Protein AF-0000000072952473 (afdb_homodimer)

Structure (mmCIF, N/CA/C/O backbone):
data_AF-0000000072952473-model_v1
#
loop_
_entity.id
_entity.type
_entity.pdbx_description
1 polymer 'Endonuclease/exonuclease/phosphatase domain-containing protein'
#
loop_
_atom_site.group_PDB
_atom_site.id
_atom_site.type_symbol
_atom_site.label_atom_id
_atom_site.label_alt_id
_atom_site.label_comp_id
_atom_site.label_asym_id
_atom_site.label_entity_id
_atom_site.label_seq_id
_atom_site.pdbx_PDB_ins_code
_atom_site.Cartn_x
_atom_site.Cartn_y
_atom_site.Cartn_z
_atom_site.occupancy
_atom_site.B_iso_or_equiv
_atom_site.auth_seq_id
_atom_site.auth_comp_id
_atom_site.auth_asym_id
_atom_site.auth_atom_id
_atom_site.pdbx_PDB_model_num
ATOM 1 N N . LYS A 1 1 ? 2.166 31.656 -23.266 1 25.08 1 LYS A N 1
ATOM 2 C CA . LYS A 1 1 ? 2.24 31.266 -21.875 1 25.08 1 LYS A CA 1
ATOM 3 C C . LYS A 1 1 ? 2.051 29.75 -21.719 1 25.08 1 LYS A C 1
ATOM 5 O O . LYS A 1 1 ? 1.006 29.219 -22.078 1 25.08 1 LYS A O 1
ATOM 10 N N . GLY A 1 2 ? 2.982 28.891 -22.016 1 32.41 2 GLY A N 1
ATOM 11 C CA . GLY A 1 2 ? 2.898 27.438 -22.078 1 32.41 2 GLY A CA 1
ATOM 12 C C . GLY A 1 2 ? 2.27 26.828 -20.828 1 32.41 2 GLY A C 1
ATOM 13 O O . GLY A 1 2 ? 2.59 27.234 -19.703 1 32.41 2 GLY A O 1
ATOM 14 N N . SER A 1 3 ? 0.991 26.672 -20.703 1 35.03 3 SER A N 1
ATOM 15 C CA . SER A 1 3 ? 0.228 26.078 -19.609 1 35.03 3 SER A CA 1
ATOM 16 C C . SER A 1 3 ? 0.984 24.906 -18.984 1 35.03 3 SER A C 1
ATOM 18 O O . SER A 1 3 ? 1.111 23.844 -19.578 1 35.03 3 SER A O 1
ATOM 20 N N . GLY A 1 4 ? 2.205 25.062 -18.516 1 36.03 4 GLY A N 1
ATOM 21 C CA . GLY A 1 4 ? 3.092 24.094 -17.906 1 36.03 4 GLY A CA 1
ATOM 22 C C . GLY A 1 4 ? 2.363 23.094 -17.016 1 36.03 4 GLY A C 1
ATOM 23 O O . GLY A 1 4 ? 1.691 23.5 -16.062 1 36.03 4 GLY A O 1
ATOM 24 N N . ALA A 1 5 ? 1.727 22.172 -17.5 1 39.47 5 ALA A N 1
ATOM 25 C CA . ALA A 1 5 ? 1.022 21.109 -16.797 1 39.47 5 ALA A CA 1
ATOM 26 C C . ALA A 1 5 ? 1.668 20.828 -15.438 1 39.47 5 ALA A C 1
ATOM 28 O O . ALA A 1 5 ? 2.857 20.516 -15.367 1 39.47 5 ALA A O 1
ATOM 29 N N . GLN A 1 6 ? 1.593 21.625 -14.438 1 42.38 6 GLN A N 1
ATOM 30 C CA . GLN A 1 6 ? 2.08 21.406 -13.078 1 42.38 6 GLN A CA 1
ATOM 31 C C . GLN A 1 6 ? 2.107 19.922 -12.727 1 42.38 6 GLN A C 1
ATOM 33 O O . GLN A 1 6 ? 1.062 19.266 -12.688 1 42.38 6 GLN A O 1
ATOM 38 N N . GLU A 1 7 ? 2.93 19.172 -13.352 1 52.62 7 GLU A N 1
ATOM 39 C CA . GLU A 1 7 ? 3.102 17.734 -13.195 1 52.62 7 GLU A CA 1
ATOM 40 C C . GLU A 1 7 ? 2.9 17.297 -11.75 1 52.62 7 GLU A C 1
ATOM 42 O O . GLU A 1 7 ? 3.582 17.797 -10.844 1 52.62 7 GLU A O 1
ATOM 47 N N . SER A 1 8 ? 1.683 17.047 -11.297 1 65.38 8 SER A N 1
ATOM 48 C CA . SER A 1 8 ? 1.299 16.688 -9.93 1 65.38 8 SER A CA 1
ATOM 49 C C . SER A 1 8 ? 2.178 15.578 -9.383 1 65.38 8 SER A C 1
ATOM 51 O O . SER A 1 8 ? 2.641 14.711 -10.133 1 65.38 8 SER A O 1
ATOM 53 N N . ARG A 1 9 ? 2.729 15.742 -8.18 1 78.38 9 ARG A N 1
ATOM 54 C CA . ARG A 1 9 ? 3.562 14.797 -7.441 1 78.38 9 ARG A CA 1
ATOM 55 C C . ARG A 1 9 ? 2.811 13.5 -7.168 1 78.38 9 ARG A C 1
ATOM 57 O O . ARG A 1 9 ? 1.666 13.523 -6.711 1 78.38 9 ARG A O 1
ATOM 64 N N . PRO A 1 10 ? 3.467 12.43 -7.59 1 90.06 10 PRO A N 1
ATOM 65 C CA . PRO A 1 10 ? 2.809 11.156 -7.277 1 90.06 10 PRO A CA 1
ATOM 66 C C . PRO A 1 10 ? 2.551 10.977 -5.785 1 90.06 10 PRO A C 1
ATOM 68 O O . PRO A 1 10 ? 3.375 11.383 -4.957 1 90.06 10 PRO A O 1
ATOM 71 N N . ARG A 1 11 ? 1.395 10.406 -5.516 1 92.19 11 ARG A N 1
ATOM 72 C CA . ARG A 1 11 ? 1.025 10.195 -4.121 1 92.19 11 ARG A CA 1
ATOM 73 C C . ARG A 1 11 ? 0.912 8.703 -3.805 1 92.19 11 ARG A C 1
ATOM 75 O O . ARG A 1 11 ? 0.702 8.32 -2.652 1 92.19 11 ARG A O 1
ATOM 82 N N . ALA A 1 12 ? 1.114 7.859 -4.848 1 94.94 12 ALA A N 1
ATOM 83 C CA . ALA A 1 12 ? 1.073 6.41 -4.695 1 94.94 12 ALA A CA 1
ATOM 84 C C . ALA A 1 12 ? 2.25 5.75 -5.406 1 94.94 12 ALA A C 1
ATOM 86 O O . ALA A 1 12 ? 2.74 6.262 -6.418 1 94.94 12 ALA A O 1
ATOM 87 N N . ALA A 1 13 ? 2.654 4.633 -4.84 1 96.06 13 ALA A N 1
ATOM 88 C CA . ALA A 1 13 ? 3.744 3.873 -5.449 1 96.06 13 ALA A CA 1
ATOM 89 C C . ALA A 1 13 ? 3.691 2.406 -5.031 1 96.06 13 ALA A C 1
ATOM 91 O O . ALA A 1 13 ? 3.061 2.062 -4.027 1 96.06 13 ALA A O 1
ATOM 92 N N . ILE A 1 14 ? 4.258 1.579 -5.805 1 97.94 14 ILE A N 1
ATOM 93 C CA . ILE A 1 14 ? 4.512 0.18 -5.473 1 97.94 14 ILE A CA 1
ATOM 94 C C . ILE A 1 14 ? 6.004 -0.119 -5.594 1 97.94 14 ILE A C 1
ATOM 96 O O . ILE A 1 14 ? 6.656 0.323 -6.543 1 97.94 14 ILE A O 1
ATOM 100 N N . LEU A 1 15 ? 6.48 -0.804 -4.648 1 97.81 15 LEU A N 1
ATOM 101 C CA . LEU A 1 15 ? 7.883 -1.197 -4.617 1 97.81 15 LEU A CA 1
ATOM 102 C C . LEU A 1 15 ? 8.047 -2.658 -5.023 1 97.81 15 LEU A C 1
ATOM 104 O O . LEU A 1 15 ? 7.387 -3.539 -4.469 1 97.81 15 LEU A O 1
ATOM 108 N N . VAL A 1 16 ? 8.891 -2.916 -5.953 1 97.94 16 VAL A N 1
ATOM 109 C CA . VAL A 1 16 ? 9.188 -4.27 -6.41 1 97.94 16 VAL A CA 1
ATOM 110 C C . VAL A 1 16 ? 10.664 -4.359 -6.812 1 97.94 16 VAL A C 1
ATOM 112 O O . VAL A 1 16 ? 11.273 -3.354 -7.172 1 97.94 16 VAL A O 1
ATOM 115 N N . PRO A 1 17 ? 11.18 -5.582 -6.742 1 97.5 17 PRO A N 1
ATOM 116 C CA . PRO A 1 17 ? 12.508 -5.734 -7.34 1 97.5 17 PRO A CA 1
ATOM 117 C C . PRO A 1 17 ? 12.516 -5.465 -8.844 1 97.5 17 PRO A C 1
ATOM 119 O O . PRO A 1 17 ? 11.555 -5.816 -9.539 1 97.5 17 PRO A O 1
ATOM 122 N N . PRO A 1 18 ? 13.617 -4.945 -9.352 1 94.75 18 PRO A N 1
ATOM 123 C CA . PRO A 1 18 ? 13.664 -4.602 -10.773 1 94.75 18 PRO A CA 1
ATOM 124 C C . PRO A 1 18 ? 13.523 -5.824 -11.68 1 94.75 18 PRO A C 1
ATOM 126 O O . PRO A 1 18 ? 13.047 -5.707 -12.812 1 94.75 18 PRO A O 1
ATOM 129 N N . GLU A 1 19 ? 13.906 -6.914 -11.211 1 94.88 19 GLU A N 1
ATOM 130 C CA . GLU A 1 19 ? 13.891 -8.109 -12.047 1 94.88 19 GLU A CA 1
ATOM 131 C C . GLU A 1 19 ? 12.508 -8.758 -12.062 1 94.88 19 GLU A C 1
ATOM 133 O O . GLU A 1 19 ? 12.25 -9.664 -12.852 1 94.88 19 GLU A O 1
ATOM 138 N N . THR A 1 20 ? 11.633 -8.258 -11.227 1 95.38 20 THR A N 1
ATOM 139 C CA . THR A 1 20 ? 10.289 -8.82 -11.164 1 95.38 20 THR A CA 1
ATOM 140 C C . THR A 1 20 ? 9.516 -8.523 -12.445 1 95.38 20 THR A C 1
ATOM 142 O O . THR A 1 20 ? 9.359 -7.359 -12.82 1 95.38 20 THR A O 1
ATOM 145 N N . PRO A 1 21 ? 9.047 -9.609 -13.094 1 96.25 21 PRO A N 1
ATOM 146 C CA . PRO A 1 21 ? 8.188 -9.328 -14.25 1 96.25 21 PRO A CA 1
ATOM 147 C C . PRO A 1 21 ? 6.879 -8.641 -13.867 1 96.25 21 PRO A C 1
ATOM 149 O O . PRO A 1 21 ? 6.121 -9.172 -13.047 1 96.25 21 PRO A O 1
ATOM 152 N N . VAL A 1 22 ? 6.664 -7.484 -14.422 1 96.5 22 VAL A N 1
ATOM 153 C CA . VAL A 1 22 ? 5.449 -6.742 -14.117 1 96.5 22 VAL A CA 1
ATOM 154 C C . VAL A 1 22 ? 4.852 -6.18 -15.406 1 96.5 22 VAL A C 1
ATOM 156 O O . VAL A 1 22 ? 5.562 -5.977 -16.391 1 96.5 22 VAL A O 1
ATOM 159 N N . LYS A 1 23 ? 3.578 -6.078 -15.438 1 95.75 23 LYS A N 1
ATOM 160 C CA . LYS A 1 23 ? 2.824 -5.277 -16.406 1 95.75 23 LYS A CA 1
ATOM 161 C C . LYS A 1 23 ? 2.131 -4.102 -15.719 1 95.75 23 LYS A C 1
ATOM 163 O O . LYS A 1 23 ? 1.358 -4.293 -14.773 1 95.75 23 LYS A O 1
ATOM 168 N N . THR A 1 24 ? 2.496 -2.961 -16.219 1 95.88 24 THR A N 1
ATOM 169 C CA . THR A 1 24 ? 1.839 -1.784 -15.656 1 95.88 24 THR A CA 1
ATOM 170 C C . THR A 1 24 ? 0.424 -1.642 -16.203 1 95.88 24 THR A C 1
ATOM 172 O O . THR A 1 24 ? 0.226 -1.626 -17.422 1 95.88 24 THR A O 1
ATOM 175 N N . ILE A 1 25 ? -0.526 -1.529 -15.328 1 97.06 25 ILE A N 1
ATOM 176 C CA . ILE A 1 25 ? -1.906 -1.281 -15.727 1 97.06 25 ILE A CA 1
ATOM 177 C C . ILE A 1 25 ? -2.195 0.217 -15.688 1 97.06 25 ILE A C 1
ATOM 179 O O . ILE A 1 25 ? -2.668 0.794 -16.672 1 97.06 25 ILE A O 1
ATOM 183 N N . VAL A 1 26 ? -1.963 0.826 -14.586 1 96.56 26 VAL A N 1
ATOM 184 C CA . VAL A 1 26 ? -2.113 2.264 -14.391 1 96.56 26 VAL A CA 1
ATOM 185 C C . VAL A 1 26 ? -0.93 2.803 -13.586 1 96.56 26 VAL A C 1
ATOM 187 O O . VAL A 1 26 ? -0.512 2.193 -12.602 1 96.56 26 VAL A O 1
ATOM 190 N N . SER A 1 27 ? -0.351 3.838 -13.984 1 94.31 27 SER A N 1
ATOM 191 C CA . SER A 1 27 ? 0.635 4.613 -13.242 1 94.31 27 SER A CA 1
ATOM 192 C C . SER A 1 27 ? 0.185 6.059 -13.07 1 94.31 27 SER A C 1
ATOM 194 O O . SER A 1 27 ? 0.684 6.957 -13.75 1 94.31 27 SER A O 1
ATOM 196 N N . GLY A 1 28 ? -0.741 6.223 -12.133 1 93.38 28 GLY A N 1
ATOM 197 C CA . GLY A 1 28 ? -1.338 7.539 -11.953 1 93.38 28 GLY A CA 1
ATOM 198 C C . GLY A 1 28 ? -0.83 8.266 -10.727 1 93.38 28 GLY A C 1
ATOM 199 O O . GLY A 1 28 ? 0.013 7.742 -9.992 1 93.38 28 GLY A O 1
ATOM 200 N N . VAL A 1 29 ? -1.396 9.453 -10.562 1 91.56 29 VAL A N 1
ATOM 201 C CA . VAL A 1 29 ? -0.99 10.312 -9.453 1 91.56 29 VAL A CA 1
ATOM 202 C C . VAL A 1 29 ? -1.519 9.742 -8.141 1 91.56 29 VAL A C 1
ATOM 204 O O . VAL A 1 29 ? -0.79 9.68 -7.148 1 91.56 29 VAL A O 1
ATOM 207 N N . ASP A 1 30 ? -2.777 9.258 -8.211 1 95.62 30 ASP A N 1
ATOM 208 C CA . ASP A 1 30 ? -3.455 8.898 -6.969 1 95.62 30 ASP A CA 1
ATOM 209 C C . ASP A 1 30 ? -3.465 7.387 -6.77 1 95.62 30 ASP A C 1
ATOM 211 O O . ASP A 1 30 ? -3.756 6.902 -5.672 1 95.62 30 ASP A O 1
ATOM 215 N N . PHE A 1 31 ? -3.186 6.676 -7.867 1 97.38 31 PHE A N 1
ATOM 216 C CA . PHE A 1 31 ? -3.078 5.234 -7.68 1 97.38 31 PHE A CA 1
ATOM 217 C C . PHE A 1 31 ? -2.223 4.605 -8.773 1 97.38 31 PHE A C 1
ATOM 219 O O . PHE A 1 31 ? -2.1 5.16 -9.867 1 97.38 31 PHE A O 1
ATOM 226 N N . VAL A 1 32 ? -1.643 3.477 -8.406 1 97.44 32 VAL A N 1
ATOM 227 C CA . VAL A 1 32 ? -0.813 2.639 -9.266 1 97.44 32 VAL A CA 1
ATOM 228 C C . VAL A 1 32 ? -1.316 1.197 -9.219 1 97.44 32 VAL A C 1
ATOM 230 O O . VAL A 1 32 ? -1.691 0.696 -8.156 1 97.44 32 VAL A O 1
ATOM 233 N N . ALA A 1 33 ? -1.368 0.58 -10.352 1 98.31 33 ALA A N 1
ATOM 234 C CA . ALA A 1 33 ? -1.753 -0.826 -10.453 1 98.31 33 ALA A CA 1
ATOM 235 C C . ALA A 1 33 ? -0.819 -1.583 -11.391 1 98.31 33 ALA A C 1
ATOM 237 O O . ALA A 1 33 ? -0.538 -1.122 -12.5 1 98.31 33 ALA A O 1
ATOM 238 N N . LEU A 1 34 ? -0.385 -2.66 -10.875 1 97.56 34 LEU A N 1
ATOM 239 C CA . LEU A 1 34 ? 0.499 -3.551 -11.617 1 97.56 34 LEU A CA 1
ATOM 240 C C . LEU A 1 34 ? -0.038 -4.977 -11.609 1 97.56 34 LEU A C 1
ATOM 242 O O . LEU A 1 34 ? -0.636 -5.418 -10.625 1 97.56 34 LEU A O 1
ATOM 246 N N . ASP A 1 35 ? 0.227 -5.656 -12.703 1 97.94 35 ASP A N 1
ATOM 247 C CA . ASP A 1 35 ? 0.217 -7.117 -12.664 1 97.94 35 ASP A CA 1
ATOM 248 C C . ASP A 1 35 ? 1.622 -7.668 -12.438 1 97.94 35 ASP A C 1
ATOM 250 O O . ASP A 1 35 ? 2.537 -7.383 -13.211 1 97.94 35 ASP A O 1
ATOM 254 N N . VAL A 1 36 ? 1.728 -8.43 -11.398 1 97.62 36 VAL A N 1
ATOM 255 C CA . VAL A 1 36 ? 3.008 -9.039 -11.055 1 97.62 36 VAL A CA 1
ATOM 256 C C . VAL A 1 36 ? 2.979 -10.531 -11.391 1 97.62 36 VAL A C 1
ATOM 258 O O . VAL A 1 36 ? 2.08 -11.258 -10.953 1 97.62 36 VAL A O 1
ATOM 261 N N . LEU A 1 37 ? 3.959 -10.945 -12.133 1 97.25 37 LEU A N 1
ATOM 262 C CA . LEU A 1 37 ? 4.016 -12.352 -12.523 1 97.25 37 LEU A CA 1
ATOM 263 C C . LEU A 1 37 ? 4.77 -13.172 -11.477 1 97.25 37 LEU A C 1
ATOM 265 O O . LEU A 1 37 ? 5.906 -12.844 -11.133 1 97.25 37 LEU A O 1
ATOM 269 N N . LEU A 1 38 ? 4.176 -14.133 -10.969 1 96.62 38 LEU A N 1
ATOM 270 C CA . LEU A 1 38 ? 4.793 -15.125 -10.094 1 96.62 38 LEU A CA 1
ATOM 271 C C . LEU A 1 38 ? 4.656 -16.531 -10.68 1 96.62 38 LEU A C 1
ATOM 273 O O . LEU A 1 38 ? 3.578 -17.125 -10.625 1 96.62 38 LEU A O 1
ATOM 277 N N . GLY A 1 39 ? 5.781 -17.062 -11.18 1 94.44 39 GLY A N 1
ATOM 278 C CA . GLY A 1 39 ? 5.66 -18.281 -11.977 1 94.44 39 GLY A CA 1
ATOM 279 C C . GLY A 1 39 ? 4.855 -18.078 -13.25 1 94.44 39 GLY A C 1
ATOM 280 O O . GLY A 1 39 ? 5.238 -17.297 -14.117 1 94.44 39 GLY A O 1
ATOM 281 N N . ASP A 1 40 ? 3.705 -18.719 -13.375 1 95.69 40 ASP A N 1
ATOM 282 C CA . ASP A 1 40 ? 2.848 -18.594 -14.547 1 95.69 40 ASP A CA 1
ATOM 283 C C . ASP A 1 40 ? 1.533 -17.891 -14.188 1 95.69 40 ASP A C 1
ATOM 285 O O . ASP A 1 40 ? 0.573 -17.938 -14.961 1 95.69 40 ASP A O 1
ATOM 289 N N . ARG A 1 41 ? 1.587 -17.281 -13.023 1 97.12 41 ARG A N 1
ATOM 290 C CA . ARG A 1 41 ? 0.36 -16.656 -12.547 1 97.12 41 ARG A CA 1
ATOM 291 C C . ARG A 1 41 ? 0.567 -15.156 -12.312 1 97.12 41 ARG A C 1
ATOM 293 O O . ARG A 1 41 ? 1.641 -14.734 -11.883 1 97.12 41 ARG A O 1
ATOM 300 N N . TRP A 1 42 ? -0.484 -14.438 -12.523 1 97.56 42 TRP A N 1
ATOM 301 C CA . TRP A 1 42 ? -0.438 -12.984 -12.352 1 97.56 42 TRP A CA 1
ATOM 302 C C . TRP A 1 42 ? -1.202 -12.562 -11.102 1 97.56 42 TRP A C 1
ATOM 304 O O . TRP A 1 42 ? -2.283 -13.078 -10.82 1 97.56 42 TRP A O 1
ATOM 314 N N . LEU A 1 43 ? -0.635 -11.648 -10.43 1 98.25 43 LEU A N 1
ATOM 315 C CA . LEU A 1 43 ? -1.279 -11.008 -9.289 1 98.25 43 LEU A CA 1
ATOM 316 C C . LEU A 1 43 ? -1.421 -9.508 -9.516 1 98.25 43 LEU A C 1
ATOM 318 O O . LEU A 1 43 ? -0.438 -8.82 -9.812 1 98.25 43 LEU A O 1
ATOM 322 N N . THR A 1 44 ? -2.656 -9.047 -9.398 1 98.62 44 THR A N 1
ATOM 323 C CA . THR A 1 44 ? -2.869 -7.602 -9.469 1 98.62 44 THR A CA 1
ATOM 324 C C . THR A 1 44 ? -2.521 -6.938 -8.141 1 98.62 44 THR A C 1
ATOM 326 O O . THR A 1 44 ? -3.037 -7.332 -7.09 1 98.62 44 THR A O 1
ATOM 329 N N . CYS A 1 45 ? -1.598 -5.988 -8.172 1 98.75 45 CYS A N 1
ATOM 330 C CA . CYS A 1 45 ? -1.205 -5.184 -7.02 1 98.75 45 CYS A CA 1
ATOM 331 C C . CYS A 1 45 ? -1.613 -3.729 -7.207 1 98.75 45 CYS A C 1
ATOM 333 O O . CYS A 1 45 ? -1.335 -3.129 -8.25 1 98.75 45 CYS A O 1
ATOM 335 N N . ILE A 1 46 ? -2.24 -3.17 -6.199 1 98.81 46 ILE A N 1
ATOM 336 C CA . ILE A 1 46 ? -2.744 -1.808 -6.324 1 98.81 46 ILE A CA 1
ATOM 337 C C . ILE A 1 46 ? -2.32 -0.984 -5.109 1 98.81 46 ILE A C 1
ATOM 339 O O . ILE A 1 46 ? -2.387 -1.462 -3.977 1 98.81 46 ILE A O 1
ATOM 343 N N . SER A 1 47 ? -1.858 0.195 -5.293 1 98.56 47 SER A N 1
ATOM 344 C CA . SER A 1 47 ? -1.641 1.221 -4.277 1 98.56 47 SER A CA 1
ATOM 345 C C . SER A 1 47 ? -2.535 2.434 -4.516 1 98.56 47 SER A C 1
ATOM 347 O O . SER A 1 47 ? -2.506 3.029 -5.594 1 98.56 47 SER A O 1
ATOM 349 N N . ILE A 1 48 ? -3.357 2.818 -3.518 1 98.5 48 ILE A N 1
ATOM 350 C CA . ILE A 1 48 ? -4.332 3.891 -3.688 1 98.5 48 ILE A CA 1
ATOM 351 C C . ILE A 1 48 ? -4.09 4.977 -2.643 1 98.5 48 ILE A C 1
ATOM 353 O O . ILE A 1 48 ? -3.885 4.68 -1.463 1 98.5 48 ILE A O 1
ATOM 357 N N . TYR A 1 49 ? -4.113 6.191 -3.053 1 96.94 49 TYR A N 1
ATOM 358 C CA . TYR A 1 49 ? -4.156 7.355 -2.176 1 96.94 49 TYR A CA 1
ATOM 359 C C . TYR A 1 49 ? -5.363 8.234 -2.484 1 96.94 49 TYR A C 1
ATOM 361 O O . TYR A 1 49 ? -5.543 8.672 -3.621 1 96.94 49 TYR A O 1
ATOM 369 N N . ILE A 1 50 ? -6.215 8.492 -1.465 1 97.56 50 ILE A N 1
ATOM 370 C CA . ILE A 1 50 ? -7.371 9.367 -1.609 1 97.56 50 ILE A CA 1
ATOM 371 C C . ILE A 1 50 ? -7.156 10.641 -0.793 1 97.56 50 ILE A C 1
ATOM 373 O O . ILE A 1 50 ? -7.266 10.625 0.435 1 97.56 50 ILE A O 1
ATOM 377 N N . PRO A 1 51 ? -6.969 11.719 -1.521 1 95.5 51 PRO A N 1
ATOM 378 C CA . PRO A 1 51 ? -6.766 12.969 -0.785 1 95.5 51 PRO A CA 1
ATOM 379 C C . PRO A 1 51 ? -7.98 13.359 0.057 1 95.5 51 PRO A C 1
ATOM 381 O O . PRO A 1 51 ? -9.117 13.086 -0.329 1 95.5 51 PRO A O 1
ATOM 384 N N . VAL A 1 52 ? -7.68 14.07 1.14 1 93.88 52 VAL A N 1
ATOM 385 C CA . VAL A 1 52 ? -8.711 14.438 2.104 1 93.88 52 VAL A CA 1
ATOM 386 C C . VAL A 1 52 ? -9.758 15.328 1.432 1 93.88 52 VAL A C 1
ATOM 388 O O . VAL A 1 52 ? -10.938 15.273 1.776 1 93.88 52 VAL A O 1
ATOM 391 N N . ASP A 1 53 ? -9.328 16.062 0.483 1 94.75 53 ASP A N 1
ATOM 392 C CA . ASP A 1 53 ? -10.211 17.047 -0.137 1 94.75 53 ASP A CA 1
ATOM 393 C C . ASP A 1 53 ? -10.875 16.469 -1.389 1 94.75 53 ASP A C 1
ATOM 395 O O . ASP A 1 53 ? -11.555 17.188 -2.123 1 94.75 53 ASP A O 1
ATOM 399 N N . THR A 1 54 ? -10.719 15.227 -1.688 1 96.38 54 THR A N 1
ATOM 400 C CA . THR A 1 54 ? -11.328 14.547 -2.824 1 96.38 54 THR A CA 1
ATOM 401 C C . THR A 1 54 ? -12.32 13.484 -2.354 1 96.38 54 THR A C 1
ATOM 403 O O . THR A 1 54 ? -12.039 12.742 -1.408 1 96.38 54 THR A O 1
ATOM 406 N N . GLU A 1 55 ? -13.461 13.469 -2.99 1 97.06 55 GLU A N 1
ATOM 407 C CA . GLU A 1 55 ? -14.43 12.43 -2.658 1 97.06 55 GLU A CA 1
ATOM 408 C C . GLU A 1 55 ? -13.891 11.047 -3.004 1 97.06 55 GLU A C 1
ATOM 410 O O . GLU A 1 55 ? -13.453 10.805 -4.133 1 97.06 55 GLU A O 1
ATOM 415 N N . PRO A 1 56 ? -13.953 10.109 -2.068 1 98.44 56 PRO A N 1
ATOM 416 C CA . PRO A 1 56 ? -13.406 8.773 -2.334 1 98.44 56 PRO A CA 1
ATOM 417 C C . PRO A 1 56 ? -14 8.133 -3.588 1 98.44 56 PRO A C 1
ATOM 419 O O . PRO A 1 56 ? -13.289 7.445 -4.328 1 98.44 56 PRO A O 1
ATOM 422 N N . ALA A 1 57 ? -15.25 8.375 -3.836 1 98.38 57 ALA A N 1
ATOM 423 C CA . ALA A 1 57 ? -15.922 7.758 -4.977 1 98.38 57 ALA A CA 1
ATOM 424 C C . ALA A 1 57 ? -15.219 8.117 -6.285 1 98.38 57 ALA A C 1
ATOM 426 O O . ALA A 1 57 ? -15.18 7.305 -7.215 1 98.38 57 ALA A O 1
ATOM 427 N N . GLU A 1 58 ? -14.719 9.25 -6.371 1 98.19 58 GLU A N 1
ATOM 428 C CA . GLU A 1 58 ? -14.07 9.719 -7.594 1 98.19 58 GLU A CA 1
ATOM 429 C C . GLU A 1 58 ? -12.875 8.844 -7.953 1 98.19 58 GLU A C 1
ATOM 431 O O . GLU A 1 58 ? -12.734 8.414 -9.102 1 98.19 58 GLU A O 1
ATOM 436 N N . ILE A 1 59 ? -12.086 8.555 -7.051 1 98.44 59 ILE A N 1
ATOM 437 C CA . ILE A 1 59 ? -10.883 7.766 -7.285 1 98.44 59 ILE A CA 1
ATOM 438 C C . ILE A 1 59 ? -11.242 6.285 -7.379 1 98.44 59 ILE A C 1
ATOM 440 O O . ILE A 1 59 ? -10.766 5.578 -8.266 1 98.44 59 ILE A O 1
ATOM 444 N N . LEU A 1 60 ? -12.078 5.844 -6.512 1 98.81 60 LEU A N 1
ATOM 445 C CA . LEU A 1 60 ? -12.414 4.426 -6.449 1 98.81 60 LEU A CA 1
ATOM 446 C C . LEU A 1 60 ? -13.172 3.986 -7.699 1 98.81 60 LEU A C 1
ATOM 448 O O . LEU A 1 60 ? -13.023 2.85 -8.148 1 98.81 60 LEU A O 1
ATOM 452 N N . GLU A 1 61 ? -13.93 4.852 -8.227 1 98.62 61 GLU A N 1
ATOM 453 C CA . GLU A 1 61 ? -14.594 4.535 -9.492 1 98.62 61 GLU A CA 1
ATOM 454 C C . GLU A 1 61 ? -13.578 4.324 -10.609 1 98.62 61 GLU A C 1
ATOM 456 O O . GLU A 1 61 ? -13.734 3.428 -11.438 1 98.62 61 GLU A O 1
ATOM 461 N N . ARG A 1 62 ? -12.602 5.145 -10.648 1 98.5 62 ARG A N 1
ATOM 462 C CA . ARG A 1 62 ? -11.547 4.961 -11.641 1 98.5 62 ARG A CA 1
ATOM 463 C C . ARG A 1 62 ? -10.812 3.643 -11.43 1 98.5 62 ARG A C 1
ATOM 465 O O . ARG A 1 62 ? -10.5 2.934 -12.383 1 98.5 62 ARG A O 1
ATOM 472 N N . VAL A 1 63 ? -10.516 3.303 -10.242 1 98.75 63 VAL A N 1
ATOM 473 C CA . VAL A 1 63 ? -9.891 2.023 -9.938 1 98.75 63 VAL A CA 1
ATOM 474 C C . VAL A 1 63 ? -10.766 0.88 -10.438 1 98.75 63 VAL A C 1
ATOM 476 O O . VAL A 1 63 ? -10.266 -0.074 -11.039 1 98.75 63 VAL A O 1
ATOM 479 N N . SER A 1 64 ? -12.016 1.016 -10.156 1 98.75 64 SER A N 1
ATOM 480 C CA . SER A 1 64 ? -12.969 0.007 -10.617 1 98.75 64 SER A CA 1
ATOM 481 C C . SER A 1 64 ? -12.914 -0.158 -12.125 1 98.75 64 SER A C 1
ATOM 483 O O . SER A 1 64 ? -12.75 -1.271 -12.633 1 98.75 64 SER A O 1
ATOM 485 N N . GLN A 1 65 ? -12.977 0.915 -12.781 1 98.5 65 GLN A N 1
ATOM 486 C CA . GLN A 1 65 ? -13.117 0.907 -14.234 1 98.5 65 GLN A CA 1
ATOM 487 C C . GLN A 1 65 ? -11.797 0.558 -14.914 1 98.5 65 GLN A C 1
ATOM 489 O O . GLN A 1 65 ? -11.773 -0.193 -15.891 1 98.5 65 GLN A O 1
ATOM 494 N N . GLU A 1 66 ? -10.727 1.098 -14.414 1 98.25 66 GLU A N 1
ATOM 495 C CA . GLU A 1 66 ? -9.453 1.004 -15.125 1 98.25 66 GLU A CA 1
ATOM 496 C C . GLU A 1 66 ? -8.695 -0.255 -14.727 1 98.25 66 GLU A C 1
ATOM 498 O O . GLU A 1 66 ? -7.781 -0.688 -15.438 1 98.25 66 GLU A O 1
ATOM 503 N N . VAL A 1 67 ? -9.062 -0.865 -13.602 1 98.5 67 VAL A N 1
ATOM 504 C CA . VAL A 1 67 ? -8.25 -1.977 -13.117 1 98.5 67 VAL A CA 1
ATOM 505 C C . VAL A 1 67 ? -9.141 -3.189 -12.852 1 98.5 67 VAL A C 1
ATOM 507 O O . VAL A 1 67 ? -8.945 -4.25 -13.453 1 98.5 67 VAL A O 1
ATOM 510 N N . LEU A 1 68 ? -10.125 -3.023 -12.07 1 98.56 68 LEU A N 1
ATOM 511 C CA . LEU A 1 68 ? -10.742 -4.172 -11.422 1 98.56 68 LEU A CA 1
ATOM 512 C C . LEU A 1 68 ? -11.734 -4.859 -12.352 1 98.56 68 LEU A C 1
ATOM 514 O O . LEU A 1 68 ? -11.82 -6.09 -12.375 1 98.56 68 LEU A O 1
ATOM 518 N N . LEU A 1 69 ? -12.453 -4.133 -13.078 1 97.5 69 LEU A N 1
ATOM 519 C CA . LEU A 1 69 ? -13.516 -4.707 -13.898 1 97.5 69 LEU A CA 1
ATOM 520 C C . LEU A 1 69 ? -12.93 -5.508 -15.062 1 97.5 69 LEU A C 1
ATOM 522 O O . LEU A 1 69 ? -13.57 -6.441 -15.555 1 97.5 69 LEU A O 1
ATOM 526 N N . SER A 1 70 ? -11.727 -5.207 -15.484 1 94.94 70 SER A N 1
ATOM 527 C CA . SER A 1 70 ? -11.117 -5.914 -16.609 1 94.94 70 SER A CA 1
ATOM 528 C C . SER A 1 70 ? -10 -6.836 -16.125 1 94.94 70 SER A C 1
ATOM 530 O O . SER A 1 70 ? -9.234 -7.367 -16.938 1 94.94 70 SER A O 1
ATOM 532 N N . ARG A 1 71 ? -9.945 -6.996 -14.875 1 94.88 71 ARG A N 1
ATOM 533 C CA . ARG A 1 71 ? -8.867 -7.781 -14.289 1 94.88 71 ARG A CA 1
ATOM 534 C C . ARG A 1 71 ? -8.953 -9.242 -14.727 1 94.88 71 ARG A C 1
ATOM 536 O O . ARG A 1 71 ? -10.023 -9.844 -14.672 1 94.88 71 ARG A O 1
ATOM 543 N N . ARG A 1 72 ? -7.82 -9.805 -15.047 1 93.38 72 ARG A N 1
ATOM 544 C CA . ARG A 1 72 ? -7.766 -11.203 -15.453 1 93.38 72 ARG A CA 1
ATOM 545 C C . ARG A 1 72 ? -6.805 -11.99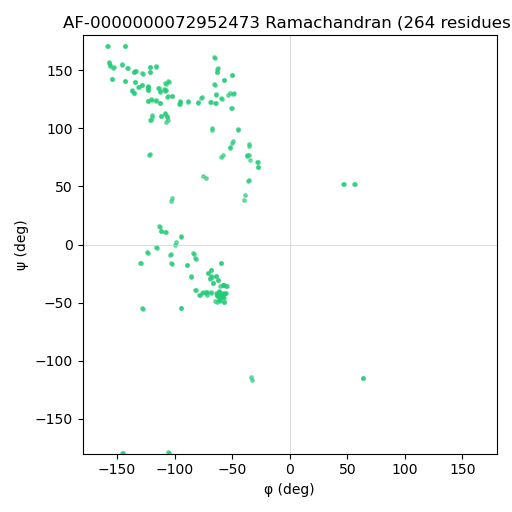2 -14.57 1 93.38 72 ARG A C 1
ATOM 547 O O . ARG A 1 72 ? -6.742 -13.219 -14.664 1 93.38 72 ARG A O 1
ATOM 554 N N . SER A 1 73 ? -6.133 -11.344 -13.742 1 96 73 SER A N 1
ATOM 555 C CA . SER A 1 73 ? -5.145 -11.977 -12.875 1 96 73 SER A CA 1
ATOM 556 C C . SER A 1 73 ? -5.812 -12.93 -11.891 1 96 73 SER A C 1
ATOM 558 O O . SER A 1 73 ? -7.016 -12.836 -11.648 1 96 73 SER A O 1
ATOM 560 N N . GLU A 1 74 ? -5.016 -13.836 -11.336 1 95.19 74 GLU A N 1
ATOM 561 C CA . GLU A 1 74 ? -5.516 -14.898 -10.469 1 95.19 74 GLU A CA 1
ATOM 562 C C . GLU A 1 74 ? -5.727 -14.391 -9.047 1 95.19 74 GLU A C 1
ATOM 564 O O . GLU A 1 74 ? -6.352 -15.062 -8.227 1 95.19 74 GLU A O 1
ATOM 569 N N . GLY A 1 75 ? -5.23 -13.258 -8.734 1 96.56 75 GLY A N 1
ATOM 570 C CA . GLY A 1 75 ? -5.371 -12.695 -7.402 1 96.56 75 GLY A CA 1
ATOM 571 C C . GLY A 1 75 ? -5.195 -11.188 -7.371 1 96.56 75 GLY A C 1
ATOM 572 O O . GLY A 1 75 ? -4.855 -10.57 -8.383 1 96.56 75 GLY A O 1
ATOM 573 N N . ILE A 1 76 ? -5.527 -10.656 -6.168 1 98.31 76 ILE A N 1
ATOM 574 C CA . ILE A 1 76 ? -5.391 -9.219 -5.992 1 98.31 76 ILE A CA 1
ATOM 575 C C . ILE A 1 76 ? -4.914 -8.914 -4.574 1 98.31 76 ILE A C 1
ATOM 577 O O . ILE A 1 76 ? -5.32 -9.578 -3.619 1 98.31 76 ILE A O 1
ATOM 581 N N . VAL A 1 77 ? -4.059 -7.973 -4.461 1 98.56 77 VAL A N 1
ATOM 582 C CA . VAL A 1 77 ? -3.635 -7.352 -3.209 1 98.56 77 VAL A CA 1
ATOM 583 C C . VAL A 1 77 ? -3.621 -5.836 -3.363 1 98.56 77 VAL A C 1
ATOM 585 O O . VAL A 1 77 ? -3.203 -5.312 -4.402 1 98.56 77 VAL A O 1
ATOM 588 N N . ALA A 1 78 ? -4.074 -5.152 -2.318 1 98.81 78 ALA A N 1
ATOM 589 C CA . ALA A 1 78 ? -4.086 -3.697 -2.42 1 98.81 78 ALA A CA 1
ATOM 590 C C . ALA A 1 78 ? -3.684 -3.051 -1.097 1 98.81 78 ALA A C 1
ATOM 592 O O . ALA A 1 78 ? -3.764 -3.684 -0.041 1 98.81 78 ALA A O 1
ATOM 593 N N . GLY A 1 79 ? -3.133 -1.916 -1.137 1 97.88 79 GLY A N 1
ATOM 594 C CA . GLY A 1 79 ? -2.98 -0.972 -0.042 1 97.88 79 GLY A CA 1
ATOM 595 C C . GLY A 1 79 ? -3.613 0.377 -0.324 1 97.88 79 GLY A C 1
ATOM 596 O O . GLY A 1 79 ? -3.713 0.793 -1.48 1 97.88 79 GLY A O 1
ATOM 597 N N . ALA A 1 80 ? -3.996 1.026 0.736 1 97.56 80 ALA A N 1
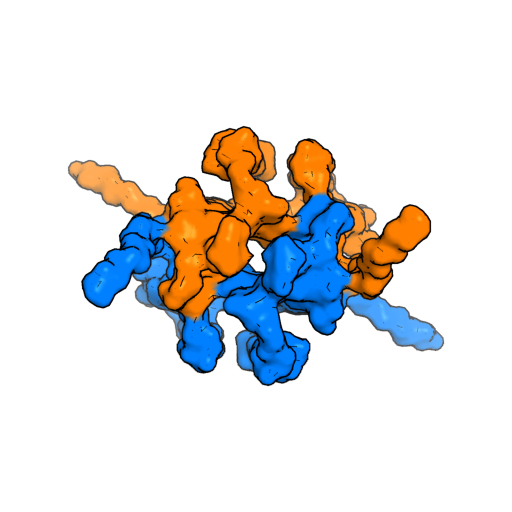ATOM 598 C CA . ALA A 1 80 ? -4.664 2.305 0.502 1 97.56 80 ALA A CA 1
ATOM 599 C C . ALA A 1 80 ? -4.504 3.232 1.703 1 97.56 80 ALA A C 1
ATOM 601 O O . ALA A 1 80 ? -4.535 2.783 2.852 1 97.56 8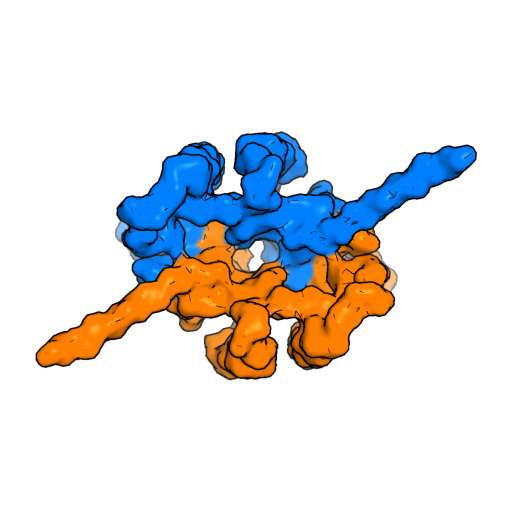0 ALA A O 1
ATOM 602 N N . ASP A 1 81 ? -4.34 4.477 1.422 1 94.88 81 ASP A N 1
ATOM 603 C CA . ASP A 1 81 ? -4.613 5.574 2.346 1 94.88 81 ASP A CA 1
ATOM 604 C C . ASP A 1 81 ? -5.887 6.324 1.948 1 94.88 81 ASP A C 1
ATOM 606 O O . ASP A 1 81 ? -5.895 7.062 0.961 1 94.88 81 ASP A O 1
ATOM 610 N N . THR A 1 82 ? -6.863 6.16 2.76 1 94.94 82 THR A N 1
ATOM 611 C CA . THR A 1 82 ? -8.172 6.637 2.324 1 94.94 82 THR A CA 1
ATOM 612 C C . THR A 1 82 ? -8.531 7.941 3.025 1 94.94 82 THR A C 1
ATOM 614 O O . THR A 1 82 ? -9.555 8.555 2.715 1 94.94 82 THR A O 1
ATOM 617 N N . ASN A 1 83 ? -7.723 8.344 4.031 1 92.31 83 ASN A N 1
ATOM 618 C CA . ASN A 1 83 ? -8.031 9.531 4.82 1 92.31 83 ASN A CA 1
ATOM 619 C C . ASN A 1 83 ? -9.492 9.547 5.262 1 92.31 83 ASN A C 1
ATOM 621 O O . ASN A 1 83 ? -10.188 10.539 5.062 1 92.31 83 ASN A O 1
ATOM 625 N N . SER A 1 84 ? -9.844 8.445 5.844 1 93.19 84 SER A N 1
ATOM 626 C CA . SER A 1 84 ? -11.211 8.219 6.289 1 93.19 84 SER A CA 1
ATOM 627 C C . SER A 1 84 ? -11.25 7.445 7.602 1 93.19 84 SER A C 1
ATOM 629 O O . SER A 1 84 ? -10.211 6.996 8.094 1 93.19 84 SER A O 1
ATOM 631 N N . ALA A 1 85 ? -12.453 7.383 8.141 1 90.31 85 ALA A N 1
ATOM 632 C CA . ALA A 1 85 ? -12.633 6.652 9.391 1 90.31 85 ALA A CA 1
ATOM 633 C C . ALA A 1 85 ? -13.688 5.562 9.242 1 90.31 85 ALA A C 1
ATOM 635 O O . ALA A 1 85 ? -14.727 5.773 8.609 1 90.31 85 ALA A O 1
ATOM 636 N N . SER A 1 86 ? -13.289 4.383 9.75 1 90.62 86 SER A N 1
ATOM 637 C CA . SER A 1 86 ? -14.195 3.236 9.719 1 90.62 86 SER A CA 1
ATOM 638 C C . SER A 1 86 ? -13.883 2.258 10.844 1 90.62 86 SER A C 1
ATOM 640 O O . SER A 1 86 ? -12.727 2.107 11.242 1 90.62 86 SER A O 1
ATOM 642 N N . ALA A 1 87 ? -14.883 1.542 11.273 1 85.62 87 ALA A N 1
ATOM 643 C CA . ALA A 1 87 ? -14.68 0.494 12.266 1 85.62 87 ALA A CA 1
ATOM 644 C C . ALA A 1 87 ? -13.883 -0.67 11.688 1 85.62 87 ALA A C 1
ATOM 646 O O . ALA A 1 87 ? -13.289 -1.455 12.43 1 85.62 87 ALA A O 1
ATOM 647 N N . LEU A 1 88 ? -13.898 -0.771 10.367 1 86.31 88 LEU A N 1
ATOM 648 C CA . LEU A 1 88 ? -13.195 -1.867 9.711 1 86.31 88 LEU A CA 1
ATOM 649 C C . LEU A 1 88 ? -11.68 -1.718 9.867 1 86.31 88 LEU A C 1
ATOM 651 O O . LEU A 1 88 ? -10.953 -2.709 9.836 1 86.31 88 LEU A O 1
ATOM 655 N N . TRP A 1 89 ? -11.227 -0.438 10.031 1 84.31 89 TRP A N 1
ATOM 656 C CA . TRP A 1 89 ? -9.781 -0.309 10.141 1 84.31 89 TRP A CA 1
ATOM 657 C C . TRP A 1 89 ? -9.391 0.537 11.352 1 84.31 89 TRP A C 1
ATOM 659 O O . TRP A 1 89 ? -8.211 0.641 11.695 1 84.31 89 TRP A O 1
ATOM 669 N N . HIS A 1 90 ? -10.328 1.195 11.812 1 77.31 90 HIS A N 1
ATOM 670 C CA . HIS A 1 90 ? -10.094 1.884 13.078 1 77.31 90 HIS A CA 1
ATOM 671 C C . HIS A 1 90 ? -10.852 1.21 14.219 1 77.31 90 HIS A C 1
ATOM 673 O O . HIS A 1 90 ? -11.961 0.715 14.023 1 77.31 90 HIS A O 1
ATOM 679 N N . SER A 1 91 ? -10.18 1.015 15.25 1 61.88 91 SER A N 1
ATOM 680 C CA . SER A 1 91 ? -10.844 0.375 16.391 1 61.88 91 SER A CA 1
ATOM 681 C C . SER A 1 91 ? -11.953 1.258 16.953 1 61.88 91 SER A C 1
ATOM 683 O O . SER A 1 91 ? -13.008 0.762 17.344 1 61.88 91 SER A O 1
ATOM 685 N N . LYS A 1 92 ? -11.688 2.529 17.203 1 63.5 92 LYS A N 1
ATOM 686 C CA . LYS A 1 92 ? -12.695 3.365 17.844 1 63.5 92 LYS A CA 1
ATOM 687 C C . LYS A 1 92 ? -13.086 4.539 16.953 1 63.5 92 LYS A C 1
ATOM 689 O O . LYS A 1 92 ? -12.227 5.289 16.484 1 63.5 92 LYS A O 1
ATOM 694 N N . THR A 1 93 ? -14.367 4.52 16.391 1 62.88 93 THR A N 1
ATOM 695 C CA . THR A 1 93 ? -14.82 5.586 15.508 1 62.88 93 THR A CA 1
ATOM 696 C C . THR A 1 93 ? -15.68 6.594 16.266 1 62.88 93 THR A C 1
ATOM 698 O O . THR A 1 93 ? -16.203 7.547 15.672 1 62.88 93 THR A O 1
ATOM 701 N N . SER A 1 94 ? -15.859 6.453 17.438 1 63.94 94 SER A N 1
ATOM 702 C CA . SER A 1 94 ? -16.828 7.277 18.156 1 63.94 94 SER A CA 1
ATOM 703 C C . SER A 1 94 ? -16.453 8.758 18.078 1 63.94 94 SER A C 1
ATOM 705 O O . SER A 1 94 ? -17.344 9.617 18.031 1 63.94 94 SER A O 1
ATOM 707 N N . GLN A 1 95 ? -15.25 9.141 18.172 1 72.38 95 GLN A N 1
ATOM 708 C CA . GLN A 1 95 ? -14.906 10.562 18.203 1 72.38 95 GLN A CA 1
ATOM 709 C C . GLN A 1 95 ? -14.375 11.031 16.859 1 72.38 95 GLN A C 1
ATOM 711 O O . GLN A 1 95 ? -13.609 11.992 16.797 1 72.38 95 GLN A O 1
ATOM 716 N N . VAL A 1 96 ? -15.047 10.492 15.789 1 76.31 96 VAL A N 1
ATOM 717 C CA . VAL A 1 96 ? -14.57 10.867 14.469 1 76.31 96 VAL A CA 1
ATOM 718 C C . VAL A 1 96 ? -15.562 11.82 13.805 1 76.31 96 VAL A C 1
ATOM 720 O O . VAL A 1 96 ? -16.781 11.648 13.945 1 76.31 96 VAL A O 1
ATOM 723 N N . PRO A 1 97 ? -15.07 12.938 13.211 1 84.25 97 PRO A N 1
ATOM 724 C CA . PRO A 1 97 ? -15.953 13.852 12.484 1 84.25 97 PRO A CA 1
ATOM 725 C C . PRO A 1 97 ? -16.844 13.125 11.469 1 84.25 97 PRO A C 1
ATOM 727 O O . PRO A 1 97 ? -16.422 12.133 10.883 1 84.25 97 PRO A O 1
ATOM 730 N N . SER A 1 98 ? -18.094 13.672 11.312 1 86.06 98 SER A N 1
ATOM 731 C CA . SER A 1 98 ? -19.094 13.078 10.422 1 86.06 98 SER A CA 1
ATOM 732 C C . SER A 1 98 ? -18.547 12.938 9 1 86.06 98 SER A C 1
ATOM 734 O O . SER A 1 98 ? -18.797 11.93 8.336 1 86.06 98 SER A O 1
ATOM 736 N N . ARG A 1 99 ? -17.875 13.898 8.547 1 88.38 99 ARG A N 1
ATOM 737 C CA . ARG A 1 99 ? -17.312 13.875 7.195 1 88.38 99 ARG A CA 1
ATOM 738 C C . ARG A 1 99 ? -16.406 12.664 7 1 88.38 99 ARG A C 1
ATOM 740 O O . ARG A 1 99 ? -16.469 11.992 5.969 1 88.38 99 ARG A O 1
ATOM 747 N N . MET A 1 100 ? -15.633 12.414 7.965 1 90.5 100 MET A N 1
ATOM 748 C CA . MET A 1 100 ? -14.703 11.297 7.879 1 90.5 100 MET A CA 1
ATOM 749 C C . MET A 1 100 ? -15.445 9.961 7.914 1 90.5 100 MET A C 1
ATOM 751 O O . MET A 1 100 ? -15.008 8.984 7.301 1 90.5 100 MET A O 1
ATOM 755 N N . ARG A 1 101 ? -16.5 9.898 8.508 1 89.75 101 ARG A N 1
ATOM 756 C CA . ARG A 1 101 ? -17.312 8.688 8.547 1 89.75 101 ARG A CA 1
ATOM 757 C C . ARG A 1 101 ? -17.984 8.438 7.195 1 89.75 101 ARG A C 1
ATOM 759 O O . ARG A 1 101 ? -18.062 7.297 6.738 1 89.75 101 ARG A O 1
ATOM 766 N N . GLY A 1 102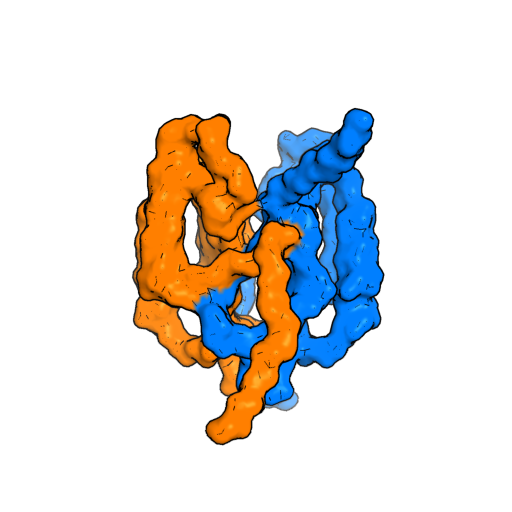 ? -18.469 9.555 6.648 1 93.06 102 GLY A N 1
ATOM 767 C CA . GLY A 1 102 ? -19.062 9.422 5.324 1 93.06 102 GLY A CA 1
ATOM 768 C C . GLY A 1 102 ? -18.078 8.914 4.285 1 93.06 102 GLY A C 1
ATOM 769 O O . GLY A 1 102 ? -18.406 8.047 3.477 1 93.06 102 GLY A O 1
ATOM 770 N N . ARG A 1 103 ? -16.906 9.422 4.301 1 95.06 103 ARG A N 1
ATOM 771 C CA . ARG A 1 103 ? -15.836 8.938 3.426 1 95.06 103 ARG A CA 1
ATOM 772 C C . ARG A 1 103 ? -15.586 7.449 3.639 1 95.06 103 ARG A C 1
ATOM 774 O O . ARG A 1 103 ? -15.438 6.695 2.674 1 95.06 103 ARG A O 1
ATOM 781 N N . GLY A 1 104 ? -15.578 7.066 4.941 1 95.56 104 GLY A N 1
ATOM 782 C CA . GLY A 1 104 ? -15.375 5.668 5.289 1 95.56 104 GLY A CA 1
ATOM 783 C C . GLY A 1 104 ? -16.453 4.754 4.734 1 95.56 104 GLY A C 1
ATOM 784 O O . GLY A 1 104 ? -16.172 3.645 4.285 1 95.56 104 GLY A O 1
ATOM 785 N N . GLU A 1 105 ? -17.609 5.223 4.801 1 95.88 105 GLU A N 1
ATOM 786 C CA . GLU A 1 105 ? -18.719 4.441 4.27 1 95.88 105 GLU A CA 1
ATOM 787 C C . GLU A 1 105 ? -18.562 4.195 2.773 1 95.88 105 GLU A C 1
ATOM 789 O O . GLU A 1 105 ? -18.844 3.098 2.287 1 95.88 105 GLU A O 1
ATOM 794 N N . THR A 1 106 ? -18.141 5.184 2.086 1 97.81 106 THR A N 1
ATOM 795 C CA . THR A 1 106 ? -17.891 5.043 0.654 1 97.81 106 THR A CA 1
ATOM 796 C C . THR A 1 106 ? -16.812 3.998 0.393 1 97.81 106 THR A C 1
ATOM 798 O O . THR A 1 106 ? -16.953 3.162 -0.501 1 97.81 106 THR A O 1
ATOM 801 N N . VAL A 1 107 ? -15.828 3.998 1.17 1 98 107 VAL A N 1
ATOM 802 C CA . VAL A 1 107 ? -14.734 3.041 1.026 1 98 107 VAL A CA 1
ATOM 803 C C . VAL A 1 107 ? -15.227 1.637 1.362 1 98 107 VAL A C 1
ATOM 805 O O . VAL A 1 107 ? -14.906 0.675 0.657 1 98 107 VAL A O 1
ATOM 808 N N . GLU A 1 108 ? -15.992 1.581 2.377 1 97.38 108 GLU A N 1
ATOM 809 C CA . GLU A 1 108 ? -16.547 0.286 2.766 1 97.38 108 GLU A CA 1
ATOM 810 C C . GLU A 1 108 ? -17.359 -0.327 1.634 1 97.38 108 GLU A C 1
ATOM 812 O O . GLU A 1 108 ? -17.281 -1.532 1.386 1 97.38 108 GLU A O 1
ATOM 817 N N . LEU A 1 109 ? -18.141 0.478 1.047 1 98.12 109 LEU A N 1
ATOM 818 C CA . LEU A 1 109 ? -18.953 0.002 -0.066 1 98.12 109 LEU A CA 1
ATOM 819 C C . LEU A 1 109 ? -18.078 -0.528 -1.194 1 98.12 109 LEU A C 1
ATOM 821 O O . LEU A 1 109 ? -18.391 -1.56 -1.796 1 98.12 109 LEU A O 1
ATOM 825 N N . PHE A 1 110 ? -17.094 0.132 -1.458 1 98.62 110 PHE A N 1
ATOM 826 C CA . PHE A 1 110 ? -16.141 -0.295 -2.477 1 98.62 110 PHE A CA 1
ATOM 827 C C . PHE A 1 110 ? -15.516 -1.639 -2.109 1 98.62 110 PHE A C 1
ATOM 829 O O . PHE A 1 110 ? -15.445 -2.541 -2.947 1 98.62 110 PHE A O 1
ATOM 836 N N . LEU A 1 111 ? -15.078 -1.755 -0.897 1 98.12 111 LEU A N 1
ATOM 837 C CA . LEU A 1 111 ? -14.477 -3.006 -0.442 1 98.12 111 LEU A CA 1
ATOM 838 C C . LEU A 1 111 ? -15.469 -4.156 -0.565 1 98.12 111 LEU A C 1
ATOM 840 O O . LEU A 1 111 ? -15.102 -5.258 -0.988 1 98.12 111 LEU A O 1
ATOM 844 N N . SER A 1 112 ? -16.656 -3.895 -0.185 1 97.94 112 SER A N 1
ATOM 845 C CA . SER A 1 112 ? -17.688 -4.914 -0.282 1 97.94 112 SER A CA 1
ATOM 846 C C . SER A 1 112 ? -17.953 -5.309 -1.732 1 97.94 112 SER A C 1
ATOM 848 O O . SER A 1 112 ? -18.078 -6.492 -2.045 1 97.94 112 SER A O 1
ATOM 850 N N . LYS A 1 113 ? -18.016 -4.395 -2.553 1 97.94 113 LYS A N 1
ATOM 851 C CA . LYS A 1 113 ? -18.297 -4.621 -3.969 1 97.94 113 LYS A CA 1
ATOM 852 C C . LYS A 1 113 ? -17.266 -5.566 -4.582 1 97.94 113 LYS A C 1
ATOM 854 O O . LYS A 1 113 ? -17.594 -6.395 -5.43 1 97.94 113 LYS A O 1
ATOM 859 N N . PHE A 1 114 ? -16.047 -5.488 -4.156 1 97.69 114 PHE A N 1
ATOM 860 C CA . PHE A 1 114 ? -14.992 -6.27 -4.789 1 97.69 114 PHE A CA 1
ATOM 861 C C . PHE A 1 114 ? -14.477 -7.348 -3.84 1 97.69 114 PHE A C 1
ATOM 863 O O . PHE A 1 114 ? -13.406 -7.914 -4.062 1 97.69 114 PHE A O 1
ATOM 870 N N . ASP A 1 115 ? -15.203 -7.562 -2.729 1 97.5 115 ASP A N 1
ATOM 871 C CA . ASP A 1 115 ? -14.953 -8.625 -1.758 1 97.5 115 ASP A CA 1
ATOM 872 C C . ASP A 1 115 ? -13.531 -8.539 -1.208 1 97.5 115 ASP A C 1
ATOM 874 O O . ASP A 1 115 ? -12.797 -9.531 -1.214 1 97.5 115 ASP A O 1
ATOM 878 N N . LEU A 1 116 ? -13.195 -7.379 -0.75 1 97.75 116 LEU A N 1
ATOM 879 C CA . LEU A 1 116 ? -11.891 -7.16 -0.134 1 97.75 116 LEU A CA 1
ATOM 880 C C . LEU A 1 116 ? -12.023 -7.047 1.382 1 97.75 116 LEU A C 1
ATOM 882 O O . LEU A 1 116 ? -12.961 -6.43 1.884 1 97.75 116 LEU A O 1
ATOM 886 N N . GLU A 1 117 ? -11.094 -7.621 2.021 1 96.19 117 GLU A N 1
ATOM 887 C CA . GLU A 1 117 ? -11.031 -7.52 3.477 1 96.19 117 GLU A CA 1
ATOM 888 C C . GLU A 1 117 ? -9.773 -6.793 3.926 1 96.19 117 GLU A C 1
ATOM 890 O O . GLU A 1 117 ? -8.727 -6.895 3.281 1 96.19 117 GLU A O 1
ATOM 895 N N . VAL A 1 118 ? -9.883 -6.176 5.109 1 95.69 118 VAL A N 1
ATOM 896 C CA . VAL A 1 118 ? -8.781 -5.41 5.676 1 95.69 118 VAL A CA 1
ATOM 897 C C . VAL A 1 118 ? -8 -6.277 6.664 1 95.69 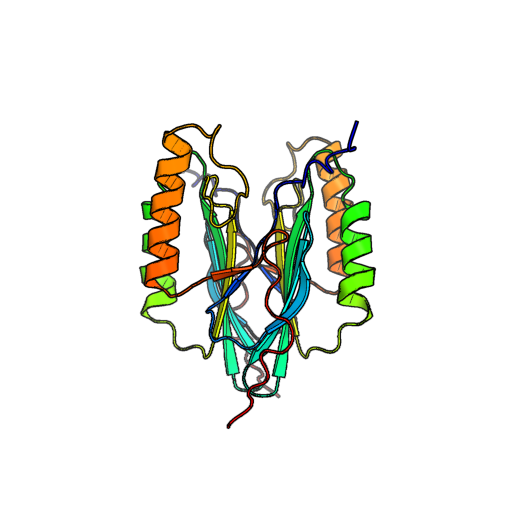118 VAL A C 1
ATOM 899 O O . VAL A 1 118 ? -8.578 -6.797 7.625 1 95.69 118 VAL A O 1
ATOM 902 N N . ILE A 1 119 ? -6.738 -6.465 6.422 1 95 119 ILE A N 1
ATOM 903 C CA . ILE A 1 119 ? -5.848 -7.113 7.379 1 95 119 ILE A CA 1
ATOM 904 C C . ILE A 1 119 ? -4.898 -6.078 7.98 1 95 119 ILE A C 1
ATOM 906 O O . ILE A 1 119 ? -4.07 -5.504 7.27 1 95 119 ILE A O 1
ATOM 910 N N . ASN A 1 120 ? -5.059 -5.809 9.266 1 93.31 120 ASN A N 1
ATOM 911 C CA . ASN A 1 120 ? -4.211 -4.859 9.977 1 93.31 120 ASN A CA 1
ATOM 912 C C . ASN A 1 120 ? -3.965 -5.289 11.422 1 93.31 120 ASN A C 1
ATOM 914 O O . ASN A 1 120 ? -4.246 -6.434 11.781 1 93.31 120 ASN A O 1
ATOM 918 N N . GLY A 1 121 ? -3.211 -4.484 12.172 1 85.31 121 GLY A N 1
ATOM 919 C CA . GLY A 1 121 ? -2.791 -4.832 13.523 1 85.31 121 GLY A CA 1
ATOM 920 C C . GLY A 1 121 ? -3.955 -5.066 14.461 1 85.31 121 GLY A C 1
ATOM 921 O O . GLY A 1 121 ? -3.768 -5.566 15.578 1 85.31 121 GLY A O 1
ATOM 922 N N . ASN A 1 122 ? -5.133 -4.66 14.117 1 74.44 122 ASN A N 1
ATOM 923 C CA . ASN A 1 122 ? -6.301 -4.906 14.961 1 74.44 122 ASN A CA 1
ATOM 924 C C . ASN A 1 122 ? -6.918 -6.273 14.68 1 74.44 122 ASN A C 1
ATOM 926 O O . ASN A 1 122 ? -7.691 -6.789 15.492 1 74.44 122 ASN A O 1
ATOM 930 N N . LYS A 1 123 ? -6.711 -6.727 13.438 1 64.06 123 LYS A N 1
ATOM 931 C CA . LYS A 1 123 ? -7.348 -7.98 13.047 1 64.06 123 LYS A CA 1
ATOM 932 C C . LYS A 1 123 ? -6.332 -9.117 12.977 1 64.06 123 LYS A C 1
ATOM 934 O O . LYS A 1 123 ? -5.203 -8.922 12.531 1 64.06 123 LYS A O 1
ATOM 939 N N . GLU A 1 124 ? -6.367 -10.039 13.93 1 54.44 124 GLU A N 1
ATOM 940 C CA . GLU A 1 124 ? -5.562 -11.242 13.742 1 54.44 124 GLU A CA 1
ATOM 941 C C . GLU A 1 124 ? -6.102 -12.094 12.594 1 54.44 124 GLU A C 1
ATOM 943 O O . GLU A 1 124 ? -7.312 -12.234 12.445 1 54.44 124 GLU A O 1
ATOM 948 N N . THR A 1 125 ? -5.48 -11.953 11.406 1 52.97 125 THR A N 1
ATOM 949 C CA . THR A 1 125 ? -5.902 -12.93 10.406 1 52.97 125 THR A CA 1
ATOM 950 C C . THR A 1 125 ? -5.77 -14.344 10.945 1 52.97 125 THR A C 1
ATOM 952 O O . THR A 1 125 ? -4.793 -14.672 11.633 1 52.97 125 THR A O 1
ATOM 955 N N . PRO A 1 126 ? -6.871 -15.109 10.812 1 46.78 126 PRO A N 1
ATOM 956 C CA . PRO A 1 126 ? -6.691 -16.516 11.219 1 46.78 126 PRO A CA 1
ATOM 957 C C . PRO A 1 126 ? -5.465 -17.156 10.57 1 46.78 126 PRO A C 1
ATOM 95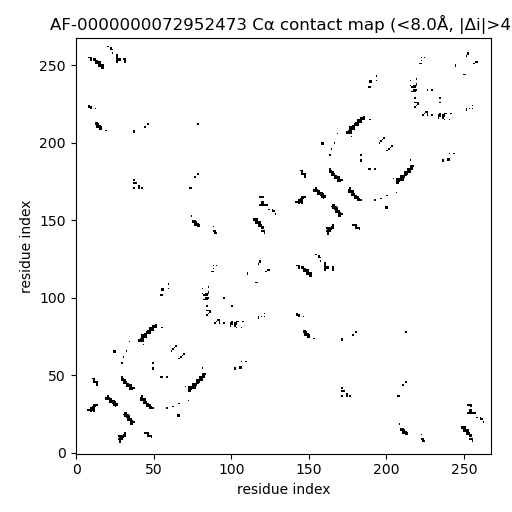9 O O . PRO A 1 126 ? -5.082 -16.781 9.461 1 46.78 126 PRO A O 1
ATOM 962 N N . SER A 1 127 ? -4.508 -17.547 11.469 1 47.38 127 SER A N 1
ATOM 963 C CA . SER A 1 127 ? -3.355 -18.281 10.945 1 47.38 127 SER A CA 1
ATOM 964 C C . SER A 1 127 ? -3.746 -19.156 9.758 1 47.38 127 SER A C 1
ATOM 966 O O . SER A 1 127 ? -3.303 -18.922 8.633 1 47.38 127 SER A O 1
ATOM 968 N N . PHE A 1 128 ? -3.594 -20.578 9.945 1 42.28 128 PHE A N 1
ATOM 969 C CA . PHE A 1 128 ? -3.588 -21.688 9 1 42.28 128 PHE A CA 1
ATOM 970 C C . PHE A 1 128 ? -4.992 -21.953 8.477 1 42.28 128 PHE A C 1
ATOM 972 O O . PHE A 1 128 ? -5.848 -22.453 9.211 1 42.28 128 PHE A O 1
ATOM 979 N N . GLN A 1 129 ? -5.699 -21 7.859 1 42.06 129 GLN A N 1
ATOM 980 C CA . GLN A 1 129 ? -6.859 -21.719 7.34 1 42.06 129 GLN A CA 1
ATOM 981 C C . GLN A 1 129 ? -6.438 -22.938 6.527 1 42.06 129 GLN A C 1
ATOM 983 O O . GLN A 1 129 ? -5.785 -22.797 5.488 1 42.06 129 GLN A O 1
ATOM 988 N N . ASN A 1 130 ? -6.191 -23.969 7.164 1 37.94 130 ASN A N 1
ATOM 989 C CA . ASN A 1 130 ? -5.98 -25.297 6.586 1 37.94 130 ASN A CA 1
ATOM 990 C C . ASN A 1 130 ? -7.023 -25.609 5.52 1 37.94 130 ASN A C 1
ATOM 992 O O . ASN A 1 130 ? -8.211 -25.375 5.719 1 37.94 130 ASN A O 1
ATOM 996 N N . ALA A 1 131 ? -6.695 -25.438 4.297 1 35.03 131 ALA A N 1
ATOM 997 C CA . ALA A 1 131 ? -7.516 -26.141 3.316 1 35.03 131 ALA A CA 1
ATOM 998 C C . ALA A 1 131 ? -7.883 -27.531 3.814 1 35.03 131 ALA A C 1
ATOM 1000 O O . ALA A 1 131 ? -7.105 -28.484 3.668 1 35.03 131 ALA A O 1
ATOM 1001 N N . ARG A 1 132 ? -8.258 -27.844 4.996 1 28.81 132 ARG A N 1
ATOM 1002 C CA . ARG A 1 132 ? -8.781 -29.188 5.258 1 28.81 132 ARG A CA 1
ATOM 1003 C C . ARG A 1 132 ? -9.992 -29.484 4.379 1 28.81 132 ARG A C 1
ATOM 1005 O O . ARG A 1 132 ? -10.984 -28.75 4.414 1 28.81 132 ARG A O 1
ATOM 1012 N N . GLY A 1 133 ? -9.734 -29.797 3.086 1 25.81 133 GLY A N 1
ATOM 1013 C CA . GLY A 1 133 ? -10.641 -30.719 2.434 1 25.81 133 GLY A CA 1
ATOM 1014 C C . GLY A 1 133 ? -11.18 -31.781 3.371 1 25.81 133 GLY A C 1
ATOM 1015 O O . GLY A 1 133 ? -10.414 -32.562 3.947 1 25.81 133 GLY A O 1
ATOM 1016 N N . ASP A 1 134 ? -12.102 -31.391 4.289 1 23.33 134 ASP A N 1
ATOM 1017 C CA . ASP A 1 134 ? -12.961 -32.562 4.465 1 23.33 134 ASP A CA 1
ATOM 1018 C C . ASP A 1 134 ? -13.617 -32.969 3.146 1 23.33 134 ASP A C 1
ATOM 1020 O O . ASP A 1 134 ? -13.906 -32.094 2.305 1 23.33 134 ASP A O 1
ATOM 1024 N N . LYS B 1 1 ? -4.715 0.715 39.062 1 25.17 1 LYS B N 1
ATOM 1025 C CA . LYS B 1 1 ? -4.816 1.532 37.875 1 25.17 1 LYS B CA 1
ATOM 1026 C C . LYS B 1 1 ? -4.402 0.741 36.625 1 25.17 1 LYS B C 1
ATOM 1028 O O . LYS B 1 1 ? -3.26 0.286 36.531 1 25.17 1 LYS B O 1
ATOM 1033 N N . GLY B 1 2 ? -5.156 -0.186 36.094 1 32.47 2 GLY B N 1
ATOM 1034 C CA . GLY B 1 2 ? -4.844 -1.106 35.031 1 32.47 2 GLY B CA 1
ATOM 1035 C C . GLY B 1 2 ? -4.242 -0.42 33.812 1 32.47 2 GLY B C 1
ATOM 1036 O O . GLY B 1 2 ? -4.715 0.638 33.406 1 32.47 2 GLY B O 1
ATOM 1037 N N . SER B 1 3 ? -2.955 -0.229 33.688 1 34.84 3 SER B N 1
ATOM 1038 C CA . SER B 1 3 ? -2.215 0.386 32.594 1 34.84 3 SER B CA 1
ATOM 1039 C C . SER B 1 3 ? -2.844 0.053 31.234 1 34.84 3 SER B C 1
ATOM 1041 O O . SER B 1 3 ? -2.684 -1.059 30.734 1 34.84 3 SER B O 1
ATOM 1043 N N . GLY B 1 4 ? -4.105 0.296 31 1 36.09 4 GLY B N 1
ATOM 1044 C CA . GLY B 1 4 ? -4.879 0.053 29.797 1 36.09 4 GLY B CA 1
ATOM 1045 C C . GLY B 1 4 ? -4.09 0.291 28.516 1 36.09 4 GLY B C 1
ATOM 1046 O O . GLY B 1 4 ? -3.59 1.395 28.281 1 36.09 4 GLY B O 1
ATOM 1047 N N . ALA B 1 5 ? -3.26 -0.545 28.141 1 39.34 5 ALA B N 1
ATOM 1048 C CA . ALA B 1 5 ? -2.445 -0.512 26.938 1 39.34 5 ALA B CA 1
ATOM 1049 C C . ALA B 1 5 ? -3.148 0.261 25.812 1 39.34 5 ALA B C 1
ATOM 1051 O O . ALA B 1 5 ? -4.266 -0.083 25.422 1 39.34 5 ALA B O 1
ATOM 1052 N N . GLN B 1 6 ? -3.307 1.536 25.812 1 42.47 6 GLN B N 1
ATOM 1053 C CA . GLN B 1 6 ? -3.863 2.379 24.766 1 42.47 6 GLN B CA 1
ATOM 1054 C C . GLN B 1 6 ? -3.66 1.746 23.391 1 42.47 6 GLN B C 1
ATOM 1056 O O . GLN B 1 6 ? -2.525 1.563 22.938 1 42.47 6 GLN B O 1
ATOM 1061 N N . GLU B 1 7 ? -4.277 0.679 23.125 1 52.69 7 GLU B N 1
ATOM 1062 C CA . GLU B 1 7 ? -4.207 -0.098 21.891 1 52.69 7 GLU B CA 1
ATOM 1063 C C . GLU B 1 7 ? -4.047 0.81 20.672 1 52.69 7 GLU B C 1
ATOM 1065 O O . GLU B 1 7 ? -4.871 1.697 20.438 1 52.69 7 GLU B O 1
ATOM 1070 N N . SER B 1 8 ? -2.836 1.205 20.281 1 65.69 8 SER B N 1
ATOM 1071 C CA . SER B 1 8 ? -2.504 2.123 19.188 1 65.69 8 SER B CA 1
ATOM 1072 C C . SER B 1 8 ? -3.227 1.745 17.906 1 65.69 8 SER B C 1
ATOM 1074 O O . SER B 1 8 ? -3.479 0.564 17.656 1 65.69 8 SER B O 1
ATOM 1076 N N . ARG B 1 9 ? -3.898 2.693 17.266 1 78.06 9 ARG B N 1
ATOM 1077 C CA . ARG B 1 9 ? -4.621 2.572 16.016 1 78.06 9 ARG B CA 1
ATOM 1078 C C . ARG B 1 9 ? -3.691 2.123 14.883 1 78.06 9 ARG B C 1
ATOM 1080 O O . ARG B 1 9 ? -2.605 2.68 14.711 1 78.06 9 ARG B O 1
ATOM 1087 N N . PRO B 1 10 ? -4.121 1.042 14.258 1 90.12 10 PRO B N 1
ATOM 1088 C CA . PRO B 1 10 ? -3.291 0.624 13.125 1 90.12 10 PRO B CA 1
ATOM 1089 C C . PRO B 1 10 ? -3.129 1.722 12.078 1 90.12 10 PRO B C 1
ATOM 1091 O O . PRO B 1 10 ? -4.07 2.471 11.812 1 90.12 10 PRO B O 1
ATOM 1094 N N . ARG B 1 11 ? -1.921 1.777 11.555 1 92.25 11 ARG B N 1
ATOM 1095 C CA . ARG B 1 11 ? -1.635 2.795 10.547 1 92.25 11 ARG B CA 1
ATOM 1096 C C . ARG B 1 11 ? -1.311 2.158 9.203 1 92.25 11 ARG B C 1
ATOM 1098 O O . ARG B 1 11 ? -1.157 2.859 8.203 1 92.25 11 ARG B O 1
ATOM 1105 N N . ALA B 1 12 ? -1.271 0.806 9.18 1 95 12 ALA B N 1
ATOM 1106 C CA . ALA B 1 12 ? -1.007 0.053 7.957 1 95 12 ALA B CA 1
ATOM 1107 C C . ALA B 1 12 ? -2 -1.094 7.793 1 95 12 ALA B C 1
ATOM 1109 O O . ALA B 1 12 ? -2.486 -1.648 8.781 1 95 12 ALA B O 1
ATOM 1110 N N . ALA B 1 13 ? -2.266 -1.403 6.539 1 96.12 13 ALA B N 1
ATOM 1111 C CA . ALA B 1 13 ? -3.162 -2.516 6.234 1 96.12 13 ALA B CA 1
ATOM 1112 C C . ALA B 1 13 ? -2.902 -3.064 4.836 1 96.12 13 ALA B C 1
ATOM 1114 O O . ALA B 1 13 ? -2.305 -2.387 3.996 1 96.12 13 ALA B O 1
ATOM 1115 N N . ILE B 1 14 ? -3.258 -4.258 4.633 1 97.94 14 ILE B N 1
ATOM 1116 C CA . ILE B 1 14 ? -3.301 -4.887 3.314 1 97.94 14 ILE B CA 1
ATOM 1117 C C . ILE B 1 14 ? -4.707 -5.406 3.035 1 97.94 14 ILE B C 1
ATOM 1119 O O . ILE B 1 14 ? -5.348 -5.988 3.916 1 97.94 14 ILE B O 1
ATOM 1123 N N . LEU B 1 15 ? -5.141 -5.152 1.875 1 97.88 15 LEU B N 1
ATOM 1124 C CA . LEU B 1 15 ? -6.457 -5.598 1.437 1 97.88 15 LEU B CA 1
ATOM 1125 C C . LEU B 1 15 ? -6.344 -6.824 0.536 1 97.88 15 LEU B C 1
ATOM 1127 O O . LEU B 1 15 ? -5.594 -6.816 -0.442 1 97.88 15 LEU B O 1
ATOM 1131 N N . VAL B 1 16 ? -7.059 -7.852 0.852 1 97.94 16 VAL B N 1
ATOM 1132 C CA . VAL B 1 16 ? -7.098 -9.078 0.056 1 97.94 16 VAL B CA 1
ATOM 1133 C C . VAL B 1 16 ? -8.492 -9.688 0.113 1 97.94 16 VAL B C 1
ATOM 1135 O O . VAL B 1 16 ? -9.234 -9.469 1.072 1 97.94 16 VAL B O 1
ATOM 1138 N N . PRO B 1 17 ? -8.805 -10.453 -0.924 1 97.5 17 PRO B N 1
ATOM 1139 C CA . PRO B 1 17 ? -10.039 -11.227 -0.784 1 97.5 17 PRO B CA 1
ATOM 1140 C C . PRO B 1 17 ? -9.969 -12.242 0.355 1 97.5 17 PRO B C 1
ATOM 1142 O O . PRO B 1 17 ? -8.922 -12.844 0.589 1 97.5 17 PRO B O 1
ATOM 1145 N N . PRO B 1 18 ? -11.094 -12.508 0.986 1 94.88 18 PRO B N 1
ATOM 1146 C CA . PRO B 1 18 ? -11.094 -13.422 2.129 1 94.88 18 PRO B CA 1
ATOM 1147 C C . PRO B 1 18 ? -10.688 -14.844 1.746 1 94.88 18 PRO B C 1
ATOM 1149 O O . PRO B 1 18 ? -10.148 -15.578 2.574 1 94.88 18 PRO B O 1
ATOM 1152 N N . GLU B 1 19 ? -10.914 -15.195 0.563 1 94.94 19 GLU B N 1
ATOM 1153 C CA . GLU B 1 19 ? -10.641 -16.562 0.147 1 94.94 19 GLU B CA 1
ATOM 1154 C C . GLU B 1 19 ? -9.172 -16.734 -0.235 1 94.94 19 GLU B C 1
ATOM 1156 O O . GLU B 1 19 ? -8.711 -17.859 -0.441 1 94.94 19 GLU B O 1
ATOM 1161 N N . THR B 1 20 ? -8.453 -15.664 -0.286 1 95.38 20 THR B N 1
ATOM 1162 C CA . THR B 1 20 ? -7.043 -15.734 -0.656 1 95.38 20 THR B CA 1
ATOM 1163 C C . THR B 1 20 ? -6.23 -16.422 0.438 1 95.38 20 THR B C 1
ATOM 1165 O O . THR B 1 20 ? -6.238 -15.984 1.591 1 95.38 20 THR B O 1
ATOM 1168 N N . PRO B 1 21 ? -5.543 -17.516 0.054 1 96.25 21 PRO B N 1
ATOM 1169 C CA . PRO B 1 21 ? -4.66 -18.094 1.062 1 96.25 21 PRO B CA 1
ATOM 1170 C C . PRO B 1 21 ? -3.52 -17.172 1.463 1 96.25 21 PRO B C 1
ATOM 1172 O O . PRO B 1 21 ? -2.754 -16.719 0.605 1 96.25 21 PRO B O 1
ATOM 1175 N N . VAL B 1 22 ? -3.449 -16.859 2.721 1 96.56 22 VAL B N 1
ATOM 1176 C CA . VAL B 1 22 ? -2.4 -15.977 3.209 1 96.56 22 VAL B CA 1
ATOM 1177 C C . VAL B 1 22 ? -1.8 -16.547 4.492 1 96.56 22 VAL B C 1
ATOM 1179 O O . VAL B 1 22 ? -2.453 -17.297 5.207 1 96.56 22 VAL B O 1
ATOM 1182 N N . LYS B 1 23 ? -0.559 -16.297 4.699 1 95.75 23 LYS B N 1
ATOM 1183 C CA . LYS B 1 23 ? 0.13 -16.438 5.977 1 95.75 23 LYS B CA 1
ATOM 1184 C C . LYS B 1 23 ? 0.558 -15.07 6.523 1 95.75 23 LYS B C 1
ATOM 1186 O O . LYS B 1 23 ? 1.27 -14.32 5.852 1 95.75 23 LYS B O 1
ATOM 1191 N N . THR B 1 24 ? 0.051 -14.836 7.699 1 95.88 24 THR B N 1
ATOM 1192 C CA . THR B 1 24 ? 0.456 -13.578 8.328 1 95.88 24 THR B CA 1
ATOM 1193 C C . THR B 1 24 ? 1.868 -13.688 8.891 1 95.88 24 THR B C 1
ATOM 1195 O O . THR B 1 24 ? 2.162 -14.594 9.672 1 95.88 24 THR B O 1
ATOM 1198 N N . ILE B 1 25 ? 2.707 -12.781 8.508 1 97.12 25 ILE B N 1
ATOM 1199 C CA . ILE B 1 25 ? 4.055 -12.711 9.055 1 97.12 25 ILE B CA 1
ATOM 1200 C C . ILE B 1 25 ? 4.09 -11.727 10.219 1 97.12 25 ILE B C 1
ATOM 1202 O O . ILE B 1 25 ? 4.539 -12.062 11.32 1 97.12 25 ILE B O 1
ATOM 1206 N N . VAL B 1 26 ? 3.67 -10.539 9.992 1 96.56 26 VAL B N 1
ATOM 1207 C CA . VAL B 1 26 ? 3.566 -9.484 11.008 1 96.56 26 VAL B CA 1
ATOM 1208 C C . VAL B 1 26 ? 2.252 -8.734 10.836 1 96.56 26 VAL B C 1
ATOM 1210 O O . VAL B 1 26 ? 1.863 -8.398 9.711 1 96.56 26 VAL B O 1
ATOM 1213 N N . SER B 1 27 ? 1.544 -8.523 11.836 1 94.25 27 SER B N 1
ATOM 1214 C CA . SER B 1 27 ? 0.388 -7.637 11.898 1 94.25 27 SER B CA 1
ATOM 1215 C C . SER B 1 27 ? 0.578 -6.555 12.961 1 94.25 27 SER B C 1
ATOM 1217 O O . SER B 1 27 ? -0.006 -6.629 14.039 1 94.25 27 SER B O 1
ATOM 1219 N N . GLY B 1 28 ? 1.381 -5.562 12.586 1 93.31 28 GLY B N 1
ATOM 1220 C CA . GLY B 1 28 ? 1.738 -4.535 13.547 1 93.31 28 GLY B CA 1
ATOM 1221 C C . GLY B 1 28 ? 1.019 -3.219 13.305 1 93.31 28 GLY B C 1
ATOM 1222 O O . GLY B 1 28 ? 0.212 -3.105 12.383 1 93.31 28 GLY B O 1
ATOM 1223 N N . VAL B 1 29 ? 1.383 -2.287 14.18 1 91.5 29 VAL B N 1
ATOM 1224 C CA . VAL B 1 29 ? 0.754 -0.972 14.125 1 91.5 29 VAL B CA 1
ATOM 1225 C C . VAL B 1 29 ? 1.264 -0.204 12.906 1 91.5 29 VAL B C 1
ATOM 1227 O O . VAL B 1 29 ? 0.48 0.407 12.18 1 91.5 29 VAL B O 1
ATOM 1230 N N . ASP B 1 30 ? 2.58 -0.334 12.672 1 95.62 30 ASP B N 1
ATOM 1231 C CA . ASP B 1 30 ? 3.207 0.529 11.68 1 95.62 30 ASP B CA 1
ATOM 1232 C C . ASP B 1 30 ? 3.449 -0.224 10.375 1 95.62 30 ASP B C 1
ATOM 1234 O O . ASP B 1 30 ? 3.727 0.388 9.336 1 95.62 30 ASP B O 1
ATOM 1238 N N . PHE B 1 31 ? 3.389 -1.563 10.477 1 97.38 31 PHE B N 1
ATOM 1239 C CA . PHE B 1 31 ? 3.506 -2.305 9.227 1 97.38 31 PHE B CA 1
ATOM 1240 C C . PHE B 1 31 ? 2.855 -3.678 9.352 1 97.38 31 PHE B C 1
ATOM 1242 O O . PHE B 1 31 ? 2.729 -4.215 10.453 1 97.38 31 PHE B O 1
ATOM 1249 N N . VAL B 1 32 ? 2.436 -4.164 8.195 1 97.5 32 VAL B N 1
ATOM 1250 C CA . VAL B 1 32 ? 1.826 -5.477 8.008 1 97.5 32 VAL B CA 1
ATOM 1251 C C . VAL B 1 32 ? 2.551 -6.23 6.895 1 97.5 32 VAL B C 1
ATOM 1253 O O . VAL B 1 32 ? 2.918 -5.645 5.875 1 97.5 32 VAL B O 1
ATOM 1256 N N . ALA B 1 33 ? 2.793 -7.488 7.121 1 98.31 33 ALA B N 1
ATOM 1257 C CA . ALA B 1 33 ? 3.408 -8.352 6.117 1 98.31 33 ALA B CA 1
ATOM 1258 C C . ALA B 1 33 ? 2.689 -9.695 6.039 1 98.31 33 ALA B C 1
ATOM 1260 O O . ALA B 1 33 ? 2.426 -10.328 7.062 1 98.31 33 ALA B O 1
ATOM 1261 N N . LEU B 1 34 ? 2.396 -10.016 4.84 1 97.62 34 LEU B N 1
ATOM 1262 C CA . LEU B 1 34 ? 1.735 -11.281 4.539 1 97.62 34 LEU B CA 1
ATOM 1263 C C . LEU B 1 34 ? 2.494 -12.047 3.463 1 97.62 34 LEU B C 1
ATOM 1265 O O . LEU B 1 34 ? 3.07 -11.445 2.555 1 97.62 34 LEU B O 1
ATOM 1269 N N . ASP B 1 35 ? 2.434 -13.352 3.592 1 97.94 35 ASP B N 1
ATOM 1270 C CA . ASP B 1 35 ? 2.682 -14.203 2.43 1 97.94 35 ASP B CA 1
ATOM 1271 C C . ASP B 1 35 ? 1.372 -14.594 1.747 1 97.94 35 ASP B C 1
ATOM 1273 O O . ASP B 1 35 ? 0.487 -15.172 2.377 1 97.94 35 ASP B O 1
ATOM 1277 N N . VAL B 1 36 ? 1.311 -14.266 0.502 1 97.62 36 VAL B N 1
ATOM 1278 C CA . VAL B 1 36 ? 0.125 -14.57 -0.291 1 97.62 36 VAL B CA 1
ATOM 1279 C C . VAL B 1 36 ? 0.425 -15.727 -1.245 1 97.62 36 VAL B C 1
ATOM 1281 O O . VAL B 1 36 ? 1.393 -15.672 -2.008 1 97.62 36 VAL B O 1
ATOM 1284 N N . LEU B 1 37 ? -0.41 -16.719 -1.186 1 97.25 37 LEU B N 1
ATOM 1285 C CA . LEU B 1 37 ? -0.202 -17.875 -2.049 1 97.25 37 LEU B CA 1
ATOM 1286 C C . LEU B 1 37 ? -0.894 -17.688 -3.395 1 97.25 37 LEU B C 1
ATOM 1288 O O . LEU B 1 37 ? -2.096 -17.422 -3.445 1 97.25 37 LEU B O 1
ATOM 1292 N N . LEU B 1 38 ? -0.193 -17.766 -4.406 1 96.56 38 LEU B N 1
ATOM 1293 C CA . LEU B 1 38 ? -0.706 -17.781 -5.77 1 96.56 38 LEU B CA 1
ATOM 1294 C C . LEU B 1 38 ? -0.295 -19.062 -6.488 1 96.56 38 LEU B C 1
ATOM 1296 O O . LEU B 1 38 ? 0.857 -19.203 -6.902 1 96.56 38 LEU B O 1
ATOM 1300 N N . GLY B 1 39 ? -1.271 -19.969 -6.688 1 94.44 39 GLY B N 1
ATOM 1301 C CA . GLY B 1 39 ? -0.89 -21.297 -7.129 1 94.44 39 GLY B CA 1
ATOM 1302 C C . GLY B 1 39 ? -0.029 -22.047 -6.121 1 94.44 39 GLY B C 1
ATOM 1303 O O . GLY B 1 39 ? -0.466 -22.312 -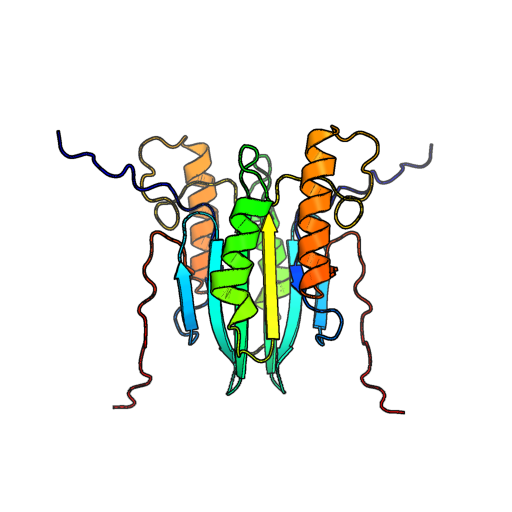5 1 94.44 39 GLY B O 1
ATOM 1304 N N . ASP B 1 40 ? 1.218 -22.344 -6.449 1 95.62 40 ASP B N 1
ATOM 1305 C CA . ASP B 1 40 ? 2.133 -23.031 -5.551 1 95.62 40 ASP B CA 1
ATOM 1306 C C . ASP B 1 40 ? 3.283 -22.125 -5.129 1 95.62 40 ASP B C 1
ATOM 1308 O O . ASP B 1 40 ? 4.297 -22.594 -4.605 1 95.62 40 ASP B O 1
ATOM 1312 N N . ARG B 1 41 ? 3.035 -20.844 -5.387 1 97.12 41 ARG B N 1
ATOM 1313 C CA . ARG B 1 41 ? 4.102 -19.891 -5.09 1 97.12 41 ARG B CA 1
ATOM 1314 C C . ARG B 1 41 ? 3.633 -18.844 -4.086 1 97.12 41 ARG B C 1
ATOM 1316 O O . ARG B 1 41 ? 2.475 -18.422 -4.113 1 97.12 41 ARG B O 1
ATOM 1323 N N . TRP B 1 42 ? 4.562 -18.406 -3.301 1 97.56 42 TRP B N 1
ATOM 1324 C CA . TRP B 1 42 ? 4.27 -17.406 -2.279 1 97.56 42 TRP B CA 1
ATOM 1325 C C . TRP B 1 42 ? 4.848 -16.047 -2.66 1 97.56 42 TRP B C 1
ATOM 1327 O O . TRP B 1 42 ? 5.973 -15.961 -3.154 1 97.56 42 TRP B O 1
ATOM 1337 N N . LEU B 1 43 ? 4.09 -15.062 -2.42 1 98.25 43 LEU B N 1
ATOM 1338 C CA . LEU B 1 43 ? 4.523 -13.672 -2.576 1 98.25 43 LEU B CA 1
ATOM 1339 C C . LEU B 1 43 ? 4.434 -12.922 -1.252 1 98.25 43 LEU B C 1
ATOM 1341 O O . LEU B 1 43 ? 3.379 -12.898 -0.617 1 98.25 43 LEU B O 1
ATOM 1345 N N . THR B 1 44 ? 5.562 -12.344 -0.859 1 98.62 44 THR B N 1
ATOM 1346 C CA . THR B 1 44 ? 5.543 -11.492 0.326 1 98.62 44 THR B CA 1
ATOM 1347 C C . THR B 1 44 ? 4.988 -10.109 -0.011 1 98.62 44 THR B C 1
ATOM 1349 O O . THR B 1 44 ? 5.48 -9.445 -0.924 1 98.62 44 THR B O 1
ATOM 1352 N N . CYS B 1 45 ? 3.928 -9.727 0.67 1 98.75 45 CYS B N 1
ATOM 1353 C CA . CYS B 1 45 ? 3.318 -8.406 0.548 1 98.75 45 CYS B CA 1
ATOM 1354 C C . CYS B 1 45 ? 3.496 -7.602 1.832 1 98.75 45 CYS B C 1
ATOM 1356 O O . CYS B 1 45 ? 3.207 -8.094 2.924 1 98.75 45 CYS B O 1
ATOM 1358 N N . ILE B 1 46 ? 3.932 -6.371 1.689 1 98.81 46 ILE B N 1
ATOM 1359 C CA . ILE B 1 46 ? 4.215 -5.562 2.871 1 98.81 46 ILE B CA 1
ATOM 1360 C C . ILE B 1 46 ? 3.564 -4.191 2.723 1 98.81 46 ILE B C 1
ATOM 1362 O O . ILE B 1 46 ? 3.617 -3.584 1.649 1 98.81 46 ILE B O 1
ATOM 1366 N N . SER B 1 47 ? 2.943 -3.707 3.717 1 98.56 47 SER B N 1
ATOM 1367 C CA . SER B 1 47 ? 2.48 -2.332 3.869 1 98.56 47 SER B CA 1
ATOM 1368 C C . SER B 1 47 ? 3.182 -1.638 5.031 1 98.56 47 SER B C 1
ATOM 1370 O O . SER B 1 47 ? 3.146 -2.123 6.164 1 98.56 47 SER B O 1
ATOM 1372 N N . ILE B 1 48 ? 3.842 -0.481 4.777 1 98.5 48 ILE B N 1
ATOM 1373 C CA . ILE B 1 48 ? 4.637 0.197 5.797 1 98.5 48 ILE B CA 1
ATOM 1374 C C . ILE B 1 48 ? 4.133 1.628 5.977 1 98.5 48 ILE B C 1
ATOM 1376 O O . ILE B 1 48 ? 3.885 2.332 4.992 1 98.5 48 ILE B O 1
ATOM 1380 N N . TYR B 1 49 ? 3.994 2.041 7.18 1 96.88 49 TYR B N 1
ATOM 1381 C CA . TYR B 1 49 ? 3.771 3.434 7.547 1 96.88 49 TYR B CA 1
ATOM 1382 C C . TYR B 1 49 ? 4.84 3.922 8.523 1 96.88 49 TYR B C 1
ATOM 1384 O O . TYR B 1 49 ? 5.035 3.33 9.586 1 96.88 49 TYR B O 1
ATOM 1392 N N . ILE B 1 50 ? 5.555 5.012 8.156 1 97.56 50 ILE B N 1
ATOM 1393 C CA . ILE B 1 50 ? 6.559 5.617 9.023 1 97.56 50 ILE B CA 1
ATOM 1394 C C . ILE B 1 50 ? 6.074 6.984 9.492 1 97.56 50 ILE B C 1
ATOM 1396 O O . ILE B 1 50 ? 6.09 7.953 8.734 1 97.56 50 ILE B O 1
ATOM 1400 N N . PRO B 1 51 ? 5.773 7.039 10.773 1 95.5 51 PRO B N 1
ATOM 1401 C CA . PRO B 1 51 ? 5.312 8.336 11.273 1 95.5 51 PRO B CA 1
ATOM 1402 C C . PRO B 1 51 ? 6.371 9.43 11.148 1 95.5 51 PRO B C 1
ATOM 1404 O O . PRO B 1 51 ? 7.57 9.148 11.258 1 95.5 51 PRO B O 1
ATOM 1407 N N . VAL B 1 52 ? 5.871 10.656 11.008 1 93.88 52 VAL B N 1
ATOM 1408 C CA . VAL B 1 52 ? 6.75 11.797 10.773 1 93.88 52 VAL B CA 1
ATOM 1409 C C . VAL B 1 52 ? 7.688 11.977 11.961 1 93.88 52 VAL B C 1
ATOM 1411 O O . VAL B 1 52 ? 8.836 12.406 11.797 1 93.88 52 VAL B O 1
ATOM 1414 N N . ASP B 1 53 ? 7.234 11.625 13.102 1 94.69 53 ASP B N 1
ATOM 1415 C CA . ASP B 1 53 ? 8 11.883 14.312 1 94.69 53 ASP B CA 1
ATOM 1416 C C . ASP B 1 53 ? 8.844 10.664 14.695 1 94.69 53 ASP B C 1
ATOM 1418 O O . ASP B 1 53 ? 9.453 10.641 15.766 1 94.69 53 ASP B O 1
ATOM 1422 N N . THR B 1 54 ? 8.914 9.648 13.898 1 96.31 54 THR B N 1
ATOM 1423 C CA . THR B 1 54 ? 9.711 8.453 14.125 1 96.31 54 THR B CA 1
ATOM 1424 C C . THR B 1 54 ? 10.828 8.344 13.086 1 96.31 54 THR B C 1
ATOM 1426 O O . THR B 1 54 ? 10.602 8.594 11.898 1 96.31 54 THR B O 1
ATOM 1429 N N . GLU B 1 55 ? 12.008 8.031 13.57 1 97 55 GLU B N 1
ATOM 1430 C CA . GLU B 1 55 ? 13.102 7.816 12.625 1 97 55 GLU B CA 1
ATOM 1431 C C . GLU B 1 55 ? 12.828 6.621 11.719 1 97 55 GLU B C 1
ATOM 1433 O O . GLU B 1 55 ? 12.539 5.523 12.195 1 97 55 GLU B O 1
ATOM 1438 N N . PRO B 1 56 ? 12.953 6.797 10.406 1 98.38 56 PRO B N 1
ATOM 1439 C CA . PRO B 1 56 ? 12.656 5.695 9.484 1 98.38 56 PRO B CA 1
ATOM 1440 C C . PRO B 1 56 ? 13.445 4.43 9.812 1 98.38 56 PRO B C 1
ATOM 1442 O O . PRO B 1 56 ? 12.922 3.32 9.672 1 98.38 56 PRO B O 1
ATOM 1445 N N . ALA B 1 57 ? 14.656 4.598 10.25 1 98.31 57 ALA B N 1
ATOM 1446 C CA . ALA B 1 57 ? 15.508 3.445 10.523 1 98.31 57 ALA B CA 1
ATOM 1447 C C . ALA B 1 57 ? 14.875 2.521 11.555 1 98.31 57 ALA B C 1
ATOM 1449 O O . ALA B 1 57 ? 15.039 1.301 11.492 1 98.31 57 ALA B O 1
ATOM 1450 N N . GLU B 1 58 ? 14.203 3.053 12.461 1 98.12 58 GLU B N 1
ATOM 1451 C CA . GLU B 1 58 ? 13.586 2.271 13.531 1 98.12 58 GLU B CA 1
ATOM 1452 C C . GLU B 1 58 ? 12.586 1.267 12.969 1 98.12 58 GLU B C 1
ATOM 1454 O O . GLU B 1 58 ? 12.617 0.087 13.328 1 98.12 58 GLU B O 1
ATOM 1459 N N . ILE B 1 59 ? 11.773 1.667 12.133 1 98.38 59 ILE B N 1
ATOM 1460 C CA . ILE B 1 59 ? 10.734 0.813 11.57 1 98.38 59 ILE B CA 1
ATOM 1461 C C . ILE B 1 59 ? 11.344 -0.097 10.5 1 98.38 59 ILE B C 1
ATOM 1463 O O . ILE B 1 59 ? 11.062 -1.297 10.469 1 98.38 59 ILE B O 1
ATOM 1467 N N . LEU B 1 60 ? 12.172 0.445 9.68 1 98.81 60 LEU B N 1
ATOM 1468 C CA . LEU B 1 60 ? 12.734 -0.304 8.562 1 98.81 60 LEU B CA 1
ATOM 1469 C C . LEU B 1 60 ? 13.648 -1.423 9.055 1 98.81 60 LEU B C 1
ATOM 1471 O O . LEU B 1 60 ? 13.727 -2.486 8.438 1 98.81 60 LEU B O 1
ATOM 1475 N N . GLU B 1 61 ? 14.297 -1.183 10.125 1 98.62 61 GLU B N 1
ATOM 1476 C CA . GLU B 1 61 ? 15.102 -2.248 10.719 1 98.62 61 GLU B CA 1
ATOM 1477 C C . GLU B 1 61 ? 14.227 -3.412 11.172 1 98.62 61 GLU B C 1
ATOM 1479 O O . GLU B 1 61 ? 14.594 -4.578 11 1 98.62 61 GLU B O 1
ATOM 1484 N N . ARG B 1 62 ? 13.141 -3.104 11.75 1 98.5 62 ARG B N 1
ATOM 1485 C CA . ARG B 1 62 ? 12.211 -4.16 12.141 1 98.5 62 ARG B CA 1
ATOM 1486 C C . ARG B 1 62 ? 11.688 -4.914 10.922 1 98.5 62 ARG B C 1
ATOM 1488 O O . ARG B 1 62 ? 11.586 -6.141 10.938 1 98.5 62 ARG B O 1
ATOM 1495 N N . VAL B 1 63 ? 11.344 -4.258 9.906 1 98.75 63 VAL B N 1
ATOM 1496 C CA . VAL B 1 63 ? 10.906 -4.895 8.664 1 98.75 63 VAL B CA 1
ATOM 1497 C C . VAL B 1 63 ? 12 -5.836 8.156 1 98.75 63 VAL B C 1
ATOM 1499 O O . VAL B 1 63 ? 11.711 -6.961 7.746 1 98.75 63 VAL B O 1
ATOM 1502 N N . SER B 1 64 ? 13.18 -5.316 8.18 1 98.75 64 SER B N 1
ATOM 1503 C CA . SER B 1 64 ? 14.32 -6.121 7.746 1 98.75 64 SER B CA 1
ATOM 1504 C C . SER B 1 64 ? 14.422 -7.41 8.555 1 98.75 64 SER B C 1
ATOM 1506 O O . SER B 1 64 ? 14.484 -8.508 7.988 1 98.75 64 SER B O 1
ATOM 1508 N N . GLN B 1 65 ? 14.367 -7.273 9.812 1 98.5 65 GLN B N 1
ATOM 1509 C CA . GLN B 1 65 ? 14.617 -8.391 10.719 1 98.5 65 GLN B CA 1
ATOM 1510 C C . GLN B 1 65 ? 13.43 -9.344 10.766 1 98.5 65 GLN B C 1
ATOM 1512 O O . GLN B 1 65 ? 13.609 -10.562 10.781 1 98.5 65 GLN B O 1
ATOM 1517 N N . GLU B 1 66 ? 12.258 -8.805 10.789 1 98.25 66 GLU B N 1
ATOM 1518 C CA . GLU B 1 66 ? 11.078 -9.625 11.062 1 98.25 66 GLU B CA 1
ATOM 1519 C C . GLU B 1 66 ? 10.5 -10.195 9.766 1 98.25 66 GLU B C 1
ATOM 1521 O O . GLU B 1 66 ? 9.734 -11.164 9.805 1 98.25 66 GLU B O 1
ATOM 1526 N N . VAL B 1 67 ? 10.859 -9.633 8.625 1 98.5 67 VAL B N 1
ATOM 1527 C CA . VAL B 1 67 ? 10.203 -10.062 7.395 1 98.5 67 VAL B CA 1
ATOM 1528 C C . VAL B 1 67 ? 11.258 -10.445 6.355 1 98.5 67 VAL B C 1
ATOM 1530 O O . VAL B 1 67 ? 11.297 -11.586 5.898 1 98.5 67 VAL B O 1
ATOM 1533 N N . LEU B 1 68 ? 12.133 -9.562 6.07 1 98.56 68 LEU B N 1
ATOM 1534 C CA . LEU B 1 68 ? 12.875 -9.648 4.816 1 98.56 68 LEU B CA 1
ATOM 1535 C C . LEU B 1 68 ? 14.031 -10.633 4.941 1 98.56 68 LEU B C 1
ATOM 1537 O O . LEU B 1 68 ? 14.32 -11.375 4 1 98.56 68 LEU B O 1
ATOM 1541 N N . LEU B 1 69 ? 14.68 -10.648 6.016 1 97.44 69 LEU B N 1
ATOM 1542 C CA . LEU B 1 69 ? 15.883 -11.461 6.164 1 97.44 69 LEU B CA 1
ATOM 1543 C C . LEU B 1 69 ? 15.531 -12.945 6.223 1 97.44 69 LEU B C 1
ATOM 1545 O O . LEU B 1 69 ? 16.344 -13.797 5.863 1 97.44 69 LEU B O 1
ATOM 1549 N N . SER B 1 70 ? 14.328 -13.289 6.625 1 94.94 70 SER B N 1
ATOM 1550 C CA . SER B 1 70 ? 13.93 -14.688 6.727 1 94.94 70 SER B CA 1
ATOM 1551 C C . SER B 1 70 ? 12.945 -15.062 5.621 1 94.94 70 SER B C 1
ATOM 1553 O O . SER B 1 70 ? 12.352 -16.141 5.652 1 94.94 70 SER B O 1
ATOM 1555 N N . ARG B 1 71 ? 12.828 -14.188 4.715 1 94.94 71 ARG B N 1
ATOM 1556 C CA . ARG B 1 71 ? 11.844 -14.391 3.654 1 94.94 71 ARG B CA 1
ATOM 1557 C C . ARG B 1 71 ? 12.211 -15.594 2.793 1 94.94 71 ARG B C 1
ATOM 1559 O O . ARG B 1 71 ? 13.367 -15.742 2.375 1 94.94 71 ARG B O 1
ATOM 1566 N N . ARG B 1 72 ? 11.211 -16.375 2.467 1 93.5 72 ARG B N 1
ATOM 1567 C CA . ARG B 1 72 ? 11.422 -17.547 1.624 1 93.5 72 ARG B CA 1
ATOM 1568 C C . ARG B 1 72 ? 10.547 -17.484 0.379 1 93.5 72 ARG B C 1
ATOM 1570 O O . ARG B 1 72 ? 10.695 -18.312 -0.531 1 93.5 72 ARG B O 1
ATOM 1577 N N . SER B 1 73 ? 9.703 -16.562 0.309 1 96.12 73 SER B N 1
ATOM 1578 C CA . SER B 1 73 ? 8.766 -16.422 -0.805 1 96.12 73 SER B CA 1
ATOM 1579 C C . SER B 1 73 ? 9.5 -16.125 -2.107 1 96.12 73 SER B C 1
ATOM 1581 O O . SER B 1 73 ? 10.656 -15.688 -2.09 1 96.12 73 SER B O 1
ATOM 1583 N N . GLU B 1 74 ? 8.82 -16.375 -3.211 1 95.12 74 GLU B N 1
ATOM 1584 C CA . GLU B 1 74 ? 9.422 -16.266 -4.539 1 95.12 74 GLU B CA 1
ATOM 1585 C C . GLU B 1 74 ? 9.422 -14.812 -5.016 1 95.12 74 GLU B C 1
ATOM 1587 O O . GLU B 1 74 ? 10.078 -14.477 -6.008 1 95.12 74 GLU B O 1
ATOM 1592 N N . GLY B 1 75 ? 8.734 -13.961 -4.363 1 96.56 75 GLY B N 1
ATOM 1593 C CA . GLY B 1 75 ? 8.672 -12.555 -4.742 1 96.56 75 GLY B CA 1
ATOM 1594 C C . GLY B 1 75 ? 8.25 -11.648 -3.602 1 96.56 75 GLY B C 1
ATOM 1595 O O . GLY B 1 75 ? 7.895 -12.125 -2.521 1 96.56 75 GLY B O 1
ATOM 1596 N N . ILE B 1 76 ? 8.398 -10.328 -3.912 1 98.31 76 ILE B N 1
ATOM 1597 C CA . ILE B 1 76 ? 8.016 -9.344 -2.906 1 98.31 76 ILE B CA 1
ATOM 1598 C C . ILE B 1 76 ? 7.383 -8.133 -3.588 1 98.31 76 ILE B C 1
ATOM 1600 O O . ILE B 1 76 ? 7.816 -7.727 -4.668 1 98.31 76 ILE B O 1
ATOM 1604 N N . VAL B 1 77 ? 6.379 -7.617 -2.988 1 98.56 77 VAL B N 1
ATOM 1605 C CA . VAL B 1 77 ? 5.758 -6.34 -3.318 1 98.56 77 VAL B CA 1
ATOM 1606 C C . VAL B 1 77 ? 5.508 -5.543 -2.039 1 98.56 77 VAL B C 1
ATOM 1608 O O . VAL B 1 77 ? 5.094 -6.105 -1.021 1 98.56 77 VAL B O 1
ATOM 1611 N N . ALA B 1 78 ? 5.762 -4.242 -2.125 1 98.81 78 ALA B N 1
ATOM 1612 C CA . ALA B 1 78 ? 5.547 -3.436 -0.928 1 98.81 78 ALA B CA 1
ATOM 1613 C C . ALA B 1 78 ? 4.934 -2.082 -1.281 1 98.81 78 ALA B C 1
ATOM 1615 O O . ALA B 1 78 ? 5.031 -1.63 -2.424 1 98.81 78 ALA B O 1
ATOM 1616 N N . GLY B 1 79 ? 4.207 -1.522 -0.413 1 97.88 79 GLY B N 1
ATOM 1617 C CA . GLY B 1 79 ? 3.809 -0.124 -0.369 1 97.88 79 GLY B CA 1
ATOM 1618 C C . GLY B 1 79 ? 4.23 0.576 0.908 1 97.88 79 GLY B C 1
ATOM 1619 O O . 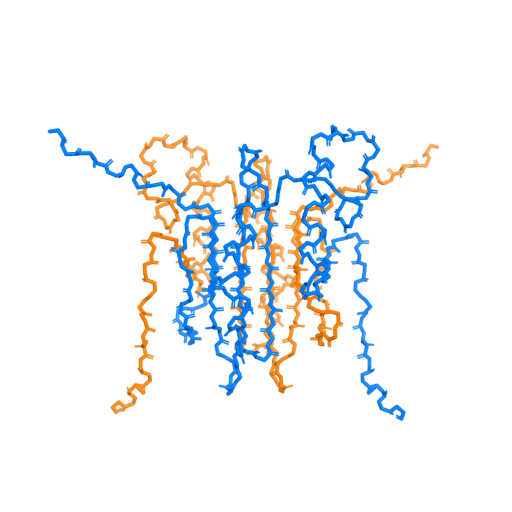GLY B 1 79 ? 4.367 -0.059 1.956 1 97.88 79 GLY B O 1
ATOM 1620 N N . ALA B 1 80 ? 4.41 1.868 0.792 1 97.56 80 ALA B N 1
ATOM 1621 C CA . ALA B 1 80 ? 4.875 2.566 1.988 1 97.56 80 ALA B CA 1
ATOM 1622 C C . ALA B 1 80 ? 4.469 4.039 1.955 1 97.56 80 ALA B C 1
ATOM 1624 O O . ALA B 1 80 ? 4.477 4.668 0.894 1 97.56 80 ALA B O 1
ATOM 1625 N N . ASP B 1 81 ? 4.125 4.531 3.086 1 94.88 81 ASP B N 1
ATOM 1626 C CA . ASP B 1 81 ? 4.141 5.961 3.391 1 94.88 81 ASP B CA 1
ATOM 1627 C C . ASP B 1 81 ? 5.301 6.312 4.32 1 94.88 81 ASP B C 1
ATOM 1629 O O . ASP B 1 81 ? 5.266 5.992 5.512 1 94.88 81 ASP B O 1
ATOM 1633 N N . THR B 1 82 ? 6.23 6.996 3.764 1 94.94 82 THR B N 1
ATOM 1634 C CA . THR B 1 82 ? 7.473 7.156 4.508 1 94.94 82 THR B CA 1
ATOM 1635 C C . THR B 1 82 ? 7.559 8.555 5.121 1 94.94 82 THR B C 1
ATOM 1637 O O . THR B 1 82 ? 8.492 8.852 5.871 1 94.94 82 THR B O 1
ATOM 1640 N N . ASN B 1 83 ? 6.613 9.453 4.758 1 92.31 83 ASN B N 1
ATOM 1641 C CA . ASN B 1 83 ? 6.656 10.836 5.219 1 92.31 83 ASN B CA 1
ATOM 1642 C C . ASN B 1 83 ? 8.055 11.43 5.074 1 92.31 83 ASN B C 1
ATOM 1644 O O . ASN B 1 83 ? 8.602 11.992 6.023 1 92.31 83 ASN B O 1
ATOM 1648 N N . SER B 1 84 ? 8.531 11.281 3.875 1 93.12 84 SER B N 1
ATOM 1649 C CA . SER B 1 84 ? 9.883 11.719 3.531 1 93.12 84 SER B CA 1
ATOM 1650 C C . SER B 1 84 ? 9.938 12.289 2.119 1 93.12 84 SER B C 1
ATOM 1652 O O . SER B 1 84 ? 8.945 12.227 1.382 1 93.12 84 SER B O 1
ATOM 1654 N N . ALA B 1 85 ? 11.086 12.875 1.83 1 90.38 85 ALA B N 1
ATOM 1655 C CA . ALA B 1 85 ? 11.273 13.438 0.498 1 90.38 85 ALA B CA 1
ATOM 1656 C C . ALA B 1 85 ? 12.5 12.836 -0.18 1 90.38 85 ALA B C 1
ATOM 1658 O O . ALA B 1 85 ? 13.539 12.641 0.458 1 90.38 85 ALA B O 1
ATOM 1659 N N . SER B 1 86 ? 12.258 12.445 -1.449 1 90.62 86 SER B N 1
ATOM 1660 C CA . SER B 1 86 ? 13.336 11.883 -2.254 1 90.62 86 SER B CA 1
ATOM 1661 C C . SER B 1 86 ? 13.094 12.117 -3.742 1 90.62 86 SER B C 1
ATOM 1663 O O . SER B 1 86 ? 11.953 12.141 -4.195 1 90.62 86 SER B O 1
ATOM 1665 N N . ALA B 1 87 ? 14.164 12.18 -4.484 1 85.56 87 ALA B N 1
ATOM 1666 C CA . ALA B 1 87 ? 14.055 12.289 -5.938 1 85.56 87 ALA B CA 1
ATOM 1667 C C . ALA B 1 87 ? 13.508 11 -6.551 1 85.56 87 ALA B C 1
ATOM 1669 O O . ALA B 1 87 ? 12.992 11.016 -7.668 1 85.56 87 ALA B O 1
ATOM 1670 N N . LEU B 1 88 ? 13.648 9.906 -5.809 1 86.19 88 LEU B N 1
ATOM 1671 C CA . LEU B 1 88 ? 13.188 8.617 -6.312 1 86.19 88 LEU B CA 1
ATOM 1672 C C . LEU B 1 88 ? 11.664 8.594 -6.41 1 86.19 88 LEU B C 1
ATOM 1674 O O . LEU B 1 88 ? 11.102 7.848 -7.223 1 86.19 88 LEU B O 1
ATOM 1678 N N . TRP B 1 89 ? 11 9.414 -5.531 1 84.25 89 TRP B N 1
ATOM 1679 C CA . TRP B 1 89 ? 9.547 9.336 -5.605 1 84.25 89 TRP B CA 1
ATOM 1680 C C . TRP B 1 89 ? 8.93 10.727 -5.723 1 84.25 89 TRP B C 1
ATOM 1682 O O . TRP B 1 89 ? 7.727 10.859 -5.945 1 84.25 89 TRP B O 1
ATOM 1692 N N . HIS B 1 90 ? 9.695 11.633 -5.43 1 77.5 90 HIS B N 1
ATOM 1693 C CA . HIS B 1 90 ? 9.25 13 -5.691 1 77.5 90 HIS B CA 1
ATOM 1694 C C . HIS B 1 90 ? 10.008 13.617 -6.859 1 77.5 90 HIS B C 1
ATOM 1696 O O . HIS B 1 90 ? 11.195 13.336 -7.047 1 77.5 90 HIS B O 1
ATOM 1702 N N . SER B 1 91 ? 9.305 14.188 -7.73 1 62.22 91 SER B N 1
ATOM 1703 C CA . SER B 1 91 ? 9.969 14.797 -8.875 1 62.22 91 SER B CA 1
ATOM 1704 C C . SER B 1 91 ? 10.883 15.938 -8.445 1 62.22 91 SER B C 1
ATOM 1706 O O . SER B 1 91 ? 11.969 16.109 -8.992 1 62.22 91 SER B O 1
ATOM 1708 N N . LYS B 1 92 ? 10.406 16.859 -7.633 1 63.75 92 LYS B N 1
ATOM 1709 C CA . LYS B 1 92 ? 11.227 18.016 -7.297 1 63.75 92 LYS B CA 1
ATOM 1710 C C . LYS B 1 92 ? 11.477 18.094 -5.793 1 63.75 92 LYS B C 1
ATOM 1712 O O . LYS B 1 92 ? 10.539 18.078 -4.996 1 63.75 92 LYS B O 1
ATOM 1717 N N . THR B 1 93 ? 12.773 17.859 -5.355 1 63.12 93 THR B N 1
ATOM 1718 C CA . THR B 1 93 ? 13.102 17.875 -3.936 1 63.12 93 THR B CA 1
ATOM 1719 C C . THR B 1 93 ? 13.727 19.219 -3.545 1 63.12 93 THR B C 1
ATOM 1721 O O . THR B 1 93 ? 14.086 19.422 -2.385 1 63.12 93 THR B O 1
ATOM 1724 N N . SER B 1 94 ? 13.875 20.031 -4.387 1 64.56 94 SER B N 1
ATOM 1725 C CA . SER B 1 94 ? 14.648 21.234 -4.098 1 64.56 94 SER B CA 1
ATOM 1726 C C . SER B 1 94 ? 14.023 22.047 -2.963 1 64.56 94 SER B C 1
ATOM 1728 O O . SER B 1 94 ? 14.727 22.703 -2.193 1 64.56 94 SER B O 1
ATOM 1730 N N . GLN B 1 95 ? 12.766 22.125 -2.828 1 72.12 95 GLN B N 1
ATOM 1731 C CA . GLN B 1 95 ? 12.164 22.969 -1.809 1 72.12 95 GLN B CA 1
ATOM 1732 C C . GLN B 1 95 ? 11.672 22.156 -0.625 1 72.12 95 GLN B C 1
ATOM 1734 O O . GLN B 1 95 ? 10.789 22.578 0.115 1 72.12 95 GLN B O 1
ATOM 1739 N N . VAL B 1 96 ? 12.492 21.109 -0.305 1 76.31 96 VAL B N 1
ATOM 1740 C CA . VAL B 1 96 ? 12.055 20.25 0.79 1 76.31 96 VAL B CA 1
ATOM 1741 C C . VAL B 1 96 ? 12.938 20.469 2.014 1 76.31 96 VAL B C 1
ATOM 1743 O O . VAL B 1 96 ? 14.148 20.656 1.884 1 76.31 96 VAL B O 1
ATOM 1746 N N . PRO B 1 97 ? 12.328 20.609 3.217 1 84.12 97 PRO B N 1
ATOM 1747 C CA . PRO B 1 97 ? 13.125 20.734 4.441 1 84.12 97 PRO B CA 1
ATOM 1748 C C . PRO B 1 97 ? 14.195 19.656 4.57 1 84.12 97 PRO B C 1
ATOM 1750 O O . PRO B 1 97 ? 14 18.531 4.125 1 84.12 97 PRO B O 1
ATOM 1753 N N . SER B 1 98 ? 15.359 20.062 5.184 1 85.94 98 SER B N 1
ATOM 1754 C CA . SER B 1 98 ? 16.5 19.172 5.348 1 85.94 98 SER B CA 1
ATOM 1755 C C . SER B 1 98 ? 16.109 17.891 6.082 1 85.94 98 SER B C 1
ATOM 1757 O O . SER B 1 98 ? 16.578 16.812 5.73 1 85.94 98 SER B O 1
ATOM 1759 N N . ARG B 1 99 ? 15.328 18 7.066 1 88.12 99 ARG B N 1
ATOM 1760 C CA . ARG B 1 99 ? 14.906 16.844 7.844 1 88.12 99 ARG B CA 1
ATOM 1761 C C . ARG B 1 99 ? 14.219 15.812 6.957 1 88.12 99 ARG B C 1
ATOM 1763 O O . ARG B 1 99 ? 14.477 14.617 7.082 1 88.12 99 ARG B O 1
ATOM 1770 N N . MET B 1 100 ? 13.422 16.281 6.105 1 90.25 100 MET B N 1
ATOM 1771 C CA . MET B 1 100 ? 12.688 15.383 5.215 1 90.25 100 MET B CA 1
ATOM 1772 C C . MET B 1 100 ? 13.625 14.727 4.207 1 90.25 100 MET B C 1
ATOM 1774 O O . MET B 1 100 ? 13.414 13.586 3.799 1 90.25 100 MET B O 1
ATOM 1778 N N . ARG B 1 101 ? 14.625 15.344 3.865 1 89.69 101 ARG B N 1
ATOM 1779 C CA . ARG B 1 101 ? 15.625 14.781 2.965 1 89.69 101 ARG B CA 1
ATOM 1780 C C . ARG B 1 101 ? 16.438 13.688 3.656 1 89.69 101 ARG B C 1
ATOM 1782 O O . ARG B 1 101 ? 16.734 12.656 3.053 1 89.69 101 ARG B O 1
ATOM 1789 N N . GLY B 1 102 ? 16.797 14.008 4.902 1 93 102 GLY B N 1
ATOM 1790 C CA . GLY B 1 102 ? 17.5 12.992 5.668 1 93 102 GLY B CA 1
ATOM 1791 C C . GLY B 1 102 ? 16.703 11.711 5.844 1 93 102 GLY B C 1
ATOM 1792 O O . GLY B 1 102 ? 17.234 10.609 5.691 1 93 102 GLY B O 1
ATOM 1793 N N . ARG B 1 103 ? 15.453 11.836 6.137 1 95 103 ARG B N 1
ATOM 1794 C CA . ARG B 1 103 ? 14.562 10.688 6.227 1 95 103 ARG B CA 1
ATOM 1795 C C . ARG B 1 103 ? 14.531 9.914 4.914 1 95 103 ARG B C 1
ATOM 1797 O O . ARG B 1 103 ? 14.594 8.68 4.914 1 95 103 ARG B O 1
ATOM 1804 N N . GLY B 1 104 ? 14.477 10.688 3.797 1 95.56 104 GLY B N 1
ATOM 1805 C CA . GLY B 1 104 ? 14.484 10.078 2.475 1 95.56 104 GLY B CA 1
ATOM 1806 C C . GLY B 1 104 ? 15.734 9.273 2.189 1 95.56 104 GLY B C 1
ATOM 1807 O O . GLY B 1 104 ? 15.664 8.203 1.581 1 95.56 104 GLY B O 1
ATOM 1808 N N . GLU B 1 105 ? 16.797 9.812 2.609 1 95.81 105 GLU B N 1
ATOM 1809 C CA . GLU B 1 105 ? 18.062 9.109 2.418 1 95.81 105 GLU B CA 1
ATOM 1810 C C . GLU B 1 105 ? 18.062 7.766 3.141 1 95.81 105 GLU B C 1
ATOM 1812 O O . GLU B 1 105 ? 18.562 6.773 2.609 1 95.81 105 GLU B O 1
ATOM 1817 N N . THR B 1 106 ? 17.547 7.754 4.305 1 97.81 106 THR B N 1
ATOM 1818 C CA . THR B 1 106 ? 17.438 6.516 5.066 1 97.81 106 THR B CA 1
ATOM 1819 C C . THR B 1 106 ? 16.562 5.5 4.328 1 97.81 106 THR B C 1
ATOM 1821 O O . THR B 1 106 ? 16.906 4.32 4.246 1 97.81 106 THR B O 1
ATOM 1824 N N . VAL B 1 107 ? 15.531 5.938 3.771 1 98 107 VAL B N 1
ATOM 1825 C CA . VAL B 1 107 ? 14.625 5.07 3.031 1 98 107 VAL B CA 1
ATOM 1826 C C . VAL B 1 107 ? 15.305 4.562 1.764 1 98 107 VAL B C 1
ATOM 1828 O O . VAL B 1 107 ? 15.211 3.379 1.429 1 98 107 VAL B O 1
ATOM 1831 N N . GLU B 1 108 ? 15.992 5.445 1.154 1 97.38 108 GLU B N 1
ATOM 1832 C CA . GLU B 1 108 ? 16.719 5.055 -0.054 1 97.38 108 GLU B CA 1
ATOM 1833 C C . GLU B 1 108 ? 17.703 3.938 0.234 1 97.38 108 GLU B C 1
ATOM 1835 O O . GLU B 1 108 ? 17.844 3.004 -0.558 1 97.38 108 GLU B O 1
ATOM 1840 N N . LEU B 1 109 ? 18.391 4.105 1.291 1 98.06 109 LEU B N 1
ATOM 1841 C CA . LEU B 1 109 ? 19.359 3.082 1.672 1 98.06 109 LEU B CA 1
ATOM 1842 C C . LEU B 1 109 ? 18.688 1.737 1.889 1 98.06 109 LEU B C 1
ATOM 1844 O O . LEU B 1 109 ? 19.203 0.697 1.482 1 98.06 109 LEU B O 1
ATOM 1848 N N . PHE B 1 110 ? 17.625 1.757 2.496 1 98.62 110 PHE B N 1
ATOM 1849 C CA . PHE B 1 110 ? 16.844 0.547 2.719 1 98.62 110 PHE B CA 1
ATOM 1850 C C . PHE B 1 110 ? 16.422 -0.081 1.396 1 98.62 110 PHE B C 1
ATOM 1852 O O . PHE B 1 110 ? 16.562 -1.291 1.205 1 98.62 110 PHE B O 1
ATOM 1859 N N . LEU B 1 111 ? 15.891 0.731 0.515 1 98.12 111 LEU B N 1
ATOM 1860 C CA . LEU B 1 111 ? 15.477 0.232 -0.791 1 98.12 111 LEU B CA 1
ATOM 1861 C C . LEU B 1 111 ? 16.641 -0.395 -1.536 1 98.12 111 LEU B C 1
ATOM 1863 O O . LEU B 1 111 ? 16.5 -1.449 -2.158 1 98.12 111 LEU B O 1
ATOM 1867 N N . SER B 1 112 ? 17.734 0.254 -1.475 1 97.94 112 SER B N 1
ATOM 1868 C CA . SER B 1 112 ? 18.938 -0.263 -2.127 1 97.94 112 SER B CA 1
ATOM 1869 C C . SER B 1 112 ? 19.375 -1.593 -1.517 1 97.94 112 SER B C 1
ATOM 1871 O O . SER B 1 112 ? 19.719 -2.531 -2.238 1 97.94 112 SER B O 1
ATOM 1873 N N . LYS B 1 113 ? 19.359 -1.668 -0.284 1 97.94 113 LYS B N 1
ATOM 1874 C CA . LYS B 1 113 ? 19.781 -2.865 0.438 1 97.94 113 LYS B CA 1
ATOM 1875 C C . LYS B 1 113 ? 18.984 -4.082 0.003 1 97.94 113 LYS B C 1
ATOM 1877 O O . LYS B 1 113 ? 19.516 -5.188 -0.089 1 97.94 113 LYS B O 1
ATOM 1882 N N . PHE B 1 114 ? 17.75 -3.91 -0.298 1 97.75 114 PHE B N 1
ATOM 1883 C CA . PHE B 1 114 ? 16.875 -5.047 -0.6 1 97.75 114 PHE B CA 1
ATOM 1884 C C . PHE B 1 114 ? 16.469 -5.043 -2.068 1 97.75 114 PHE B C 1
ATOM 1886 O O . PHE B 1 114 ? 15.531 -5.734 -2.457 1 97.75 114 PHE B O 1
ATOM 1893 N N . ASP B 1 115 ? 17.141 -4.191 -2.873 1 97.56 115 ASP B N 1
ATOM 1894 C CA . ASP B 1 115 ? 16.984 -4.113 -4.324 1 97.56 115 ASP B CA 1
ATOM 1895 C C . ASP B 1 115 ? 15.523 -3.867 -4.711 1 97.56 115 ASP B C 1
ATOM 1897 O O . ASP B 1 115 ? 14.969 -4.59 -5.539 1 97.56 115 ASP B O 1
ATOM 1901 N N . LEU B 1 116 ? 14.969 -2.867 -4.109 1 97.69 116 LEU B N 1
ATOM 1902 C CA . LEU B 1 116 ? 13.602 -2.467 -4.426 1 97.69 116 LEU B CA 1
ATOM 1903 C C . LEU B 1 116 ? 13.586 -1.193 -5.266 1 97.69 116 LEU B C 1
ATOM 1905 O O . LEU B 1 116 ? 14.367 -0.274 -5.02 1 97.69 116 LEU B O 1
ATOM 1909 N N . GLU B 1 117 ? 12.727 -1.198 -6.195 1 96.12 117 GLU B N 1
ATOM 1910 C CA . GLU B 1 117 ? 12.539 -0.014 -7.023 1 96.12 117 GLU B CA 1
ATOM 1911 C C . GLU B 1 117 ? 11.141 0.567 -6.84 1 96.12 117 GLU B C 1
ATOM 1913 O O . GLU B 1 117 ? 10.18 -0.173 -6.613 1 96.12 117 GLU B O 1
ATOM 1918 N N . VAL B 1 118 ? 11.055 1.887 -7.07 1 95.75 118 VAL B N 1
ATOM 1919 C CA . VAL B 1 118 ? 9.797 2.604 -6.918 1 95.75 118 VAL B CA 1
ATOM 1920 C C . VAL B 1 118 ? 9.094 2.723 -8.266 1 95.75 118 VAL B C 1
ATOM 1922 O O . VAL B 1 118 ? 9.664 3.256 -9.227 1 95.75 118 VAL B O 1
ATOM 1925 N N . ILE B 1 119 ? 7.906 2.213 -8.375 1 95.06 119 ILE B N 1
ATOM 1926 C CA . ILE B 1 119 ? 7.059 2.424 -9.547 1 95.06 119 ILE B CA 1
ATOM 1927 C C . ILE B 1 119 ? 5.906 3.355 -9.18 1 95.06 119 ILE B C 1
ATOM 1929 O O . ILE B 1 119 ? 5.059 3.012 -8.352 1 95.06 119 ILE B O 1
ATOM 1933 N N . ASN B 1 120 ? 5.906 4.547 -9.758 1 93.12 120 ASN B N 1
ATOM 1934 C CA . ASN B 1 120 ? 4.859 5.531 -9.516 1 93.12 120 ASN B CA 1
ATOM 1935 C C . ASN B 1 120 ? 4.566 6.355 -10.766 1 93.12 120 ASN B C 1
ATOM 1937 O O . ASN B 1 120 ? 4.988 5.992 -11.867 1 93.12 120 ASN B O 1
ATOM 1941 N N . GLY B 1 121 ? 3.633 7.301 -10.648 1 85.56 121 GLY B N 1
ATOM 1942 C CA . GLY B 1 121 ? 3.166 8.07 -11.789 1 85.56 121 GLY B CA 1
ATOM 1943 C C . GLY B 1 121 ? 4.27 8.852 -12.477 1 85.56 121 GLY B C 1
ATOM 1944 O O . GLY B 1 121 ? 4.07 9.398 -13.562 1 85.56 121 GLY B O 1
ATOM 1945 N N . ASN B 1 122 ? 5.387 9.023 -11.859 1 75 122 ASN B N 1
ATOM 1946 C CA . ASN B 1 122 ? 6.508 9.719 -12.484 1 75 122 ASN B CA 1
ATOM 1947 C C . ASN B 1 122 ? 7.355 8.773 -13.328 1 75 122 ASN B C 1
ATOM 1949 O O . ASN B 1 122 ? 8.125 9.219 -14.18 1 75 122 ASN B O 1
ATOM 1953 N N . LYS B 1 123 ? 7.336 7.496 -12.922 1 64.06 123 LYS B N 1
ATOM 1954 C CA . LYS B 1 123 ? 8.195 6.539 -13.609 1 64.06 123 LYS B CA 1
ATOM 1955 C C . LYS B 1 123 ? 7.379 5.602 -14.492 1 64.06 123 LYS B C 1
ATOM 1957 O O . LYS B 1 123 ? 6.281 5.184 -14.117 1 64.06 123 LYS B O 1
ATOM 1962 N N . GLU B 1 124 ? 7.43 5.809 -15.82 1 55.06 124 GLU B N 1
ATOM 1963 C CA . GLU B 1 124 ? 6.84 4.773 -16.672 1 55.06 124 GLU B CA 1
ATOM 1964 C C . GLU B 1 124 ? 7.641 3.475 -16.594 1 55.06 124 GLU B C 1
ATOM 1966 O O . GLU B 1 124 ? 8.867 3.5 -16.531 1 55.06 124 GLU B O 1
ATOM 1971 N N . THR B 1 125 ? 7.141 2.508 -15.789 1 53.19 125 THR B N 1
ATOM 1972 C CA . THR B 1 125 ? 7.832 1.229 -15.906 1 53.19 125 THR B CA 1
ATOM 1973 C C . THR B 1 125 ? 7.91 0.792 -17.359 1 53.19 125 THR B C 1
ATOM 1975 O O . THR B 1 125 ? 6.949 0.952 -18.125 1 53.19 125 THR B O 1
ATOM 1978 N N . PRO B 1 126 ? 9.133 0.422 -17.781 1 46.66 126 PRO B N 1
ATOM 1979 C CA . PRO B 1 126 ? 9.172 -0.125 -19.141 1 46.66 126 PRO B CA 1
ATOM 1980 C C . PRO B 1 126 ? 8.133 -1.225 -19.359 1 46.66 126 PRO B C 1
ATOM 1982 O O . PRO B 1 126 ? 7.777 -1.941 -18.422 1 46.66 126 PRO B O 1
ATOM 1985 N N . SER B 1 127 ? 7.184 -0.921 -20.328 1 47.47 127 SER B N 1
ATOM 1986 C CA . SER B 1 127 ? 6.211 -1.952 -20.672 1 47.47 127 SER B CA 1
ATOM 1987 C C . SER B 1 127 ? 6.824 -3.346 -20.578 1 47.47 127 SER B C 1
ATOM 1989 O O . SER B 1 127 ? 6.328 -4.191 -19.828 1 47.47 127 SER B O 1
ATOM 1991 N N . PHE B 1 128 ? 6.953 -4.094 -21.812 1 42.41 128 PHE B N 1
ATOM 1992 C CA . PHE B 1 128 ? 7.219 -5.504 -22.062 1 42.41 128 PHE B CA 1
ATOM 1993 C C . PHE B 1 128 ? 8.688 -5.832 -21.812 1 42.41 128 PHE B C 1
ATOM 1995 O O . PHE B 1 128 ? 9.562 -5.438 -22.578 1 42.41 128 PHE B O 1
ATOM 2002 N N . GLN B 1 129 ? 9.266 -5.625 -20.609 1 42 129 GLN B N 1
ATOM 2003 C CA . GLN B 1 129 ? 10.562 -6.281 -20.734 1 42 129 GLN B CA 1
ATOM 2004 C C . GLN B 1 129 ? 10.398 -7.723 -21.219 1 42 129 GLN B C 1
ATOM 2006 O O . GLN B 1 129 ? 9.836 -8.555 -20.516 1 42 129 GLN B O 1
ATOM 2011 N N . ASN B 1 130 ? 10.273 -7.887 -22.438 1 37.81 130 ASN B N 1
ATOM 2012 C CA . ASN B 1 130 ? 10.305 -9.164 -23.141 1 37.81 130 ASN B CA 1
ATOM 2013 C C . ASN B 1 130 ? 11.453 -10.047 -22.641 1 37.81 130 ASN B C 1
ATOM 2015 O O . ASN B 1 130 ? 12.578 -9.57 -22.469 1 37.81 130 ASN B O 1
ATOM 2019 N N . ALA B 1 131 ? 11.18 -10.969 -21.797 1 35.12 131 ALA B N 1
ATOM 2020 C CA . ALA B 1 131 ? 12.156 -12.047 -21.656 1 35.12 131 ALA B CA 1
ATOM 2021 C C . ALA B 1 131 ? 12.727 -12.445 -23.016 1 35.12 131 ALA B C 1
ATOM 2023 O O . ALA B 1 131 ? 12.133 -13.25 -23.734 1 35.12 131 ALA B O 1
ATOM 2024 N N . ARG B 1 132 ? 13.016 -11.656 -23.984 1 28.95 132 ARG B N 1
ATOM 2025 C CA . ARG B 1 132 ? 13.727 -12.18 -25.156 1 28.95 132 ARG B CA 1
ATOM 2026 C C . ARG B 1 132 ? 15.078 -12.758 -24.75 1 28.95 132 ARG B C 1
ATOM 2028 O O . ARG B 1 132 ? 15.93 -12.055 -24.203 1 28.95 132 ARG B O 1
ATOM 2035 N N . GLY B 1 133 ? 15.07 -13.969 -24.125 1 25.28 133 GLY B N 1
ATOM 2036 C CA . GLY B 1 133 ? 16.203 -14.844 -24.375 1 25.28 133 GLY B CA 1
ATOM 2037 C C . GLY B 1 133 ? 16.734 -14.734 -25.781 1 25.28 133 GLY B C 1
ATOM 2038 O O . GLY B 1 133 ? 16.016 -14.961 -26.75 1 25.28 133 GLY B O 1
ATOM 2039 N N . ASP B 1 134 ? 17.5 -13.648 -26.047 1 23.02 134 ASP B N 1
ATOM 2040 C CA . ASP B 1 134 ? 18.484 -14.102 -27.031 1 23.02 134 ASP B CA 1
ATOM 2041 C C . ASP B 1 134 ? 19.281 -15.297 -26.516 1 23.02 134 ASP B C 1
ATOM 2043 O O . ASP B 1 134 ? 19.531 -15.391 -25.312 1 23.02 134 ASP B O 1
#

Nearest PDB structures (foldseek):
  7n8k-assembly2_B  TM=6.195E-01  e=6.930E-04  Homo sapiens
  3n9v-assembly2_B  TM=5.093E-01  e=2.559E-02  Homo sapiens
  1i9z-assembly1_A  TM=4.080E-01  e=3.327E-02  Schizosaccharomyces pombe
  7a0v-assembly1_C  TM=4.501E-01  e=1.409E-01  Homo sapiens
  8k4r-assembly1_A  TM=3.809E-01  e=8.287E-01  Streptomyces halstedii

Sequence (268 aa):
KGSGAQESRPRAAILVPPETPVKTIVSGVDFVALDVLLGDRWLTCISIYIPVDTEPAEILERVSQEVLLSRRSEGIVAGADTNSASALWHSKTSQVPSRMRGRGETVELFLSKFDLEVINGNKETPSFQNARGDKGSGAQESRPRAAILVPPETPVKTIVSGVDFVALDVLLGDRWLTCISIYIPVDTEPAEILERVSQEVLLSRRSEGIVAGADTNSASALWHSKTSQVPSRMRGRGETVELFLSKFDLEVINGNKETPSFQNARGD

Secondary structure (DSSP, 8-state):
-------PPP--EEEE-TTS-EEEEEE-SSEEEEEEEETTEEEEEEEEE--TTS-HHHHHHHHIIIIITT--SSEEEEEEE-----TTT-S--TT--HHHHHHHHHHHHHHHHTT-EEEETTS---S-------/-------PPP--EEEE-TTS-EEEEEE-SSEEEEEEEETTEEEEEEEEE--TTS-HHHHHHHHIIIIITT--SSEEEEEEE-----TTT-S--TTS-HHHHHHHHHHHHHHHHTT-EEEETTS---S-------

InterPro domains:
  IPR005135 Endonuclease/exonuclease/phosphatase [PF14529] (44-133)
  IPR036691 Endonuclease/exonuclease/phosphatase superfamily [G3DSA:3.60.10.10] (2-134)
  IPR036691 Endonuclease/exonuclease/phosphatase superfamily [SSF56219] (7-130)

Organism: Perkinsus marinus (strain ATCC 50983 / TXsc) (NCBI:txid423536)

Radius of gyration: 18.57 Å; Cα contacts (8 Å, |Δi|>4): 504; chains: 2; bounding box: 39×64×65 Å

Solvent-accessible surface area (backbone atoms only — not comparable to full-atom values): 14999 Å² total; per-residue (Å²): 130,79,81,66,71,75,76,73,66,40,64,18,39,40,33,31,39,79,84,55,54,52,40,77,69,42,56,31,45,42,30,23,30,31,35,37,54,50,92,94,42,35,32,34,40,34,22,40,35,34,54,78,92,46,65,54,63,64,57,52,49,47,46,39,65,73,43,58,75,72,58,79,50,82,42,58,40,34,36,69,46,62,69,51,38,40,68,81,64,27,84,77,54,84,91,54,59,68,68,33,39,54,42,21,50,54,51,49,50,52,31,59,75,71,48,43,37,73,42,23,38,84,43,79,70,76,56,77,75,65,82,67,78,120,129,80,80,67,72,75,76,74,67,39,64,18,40,41,32,32,39,80,84,55,54,52,40,77,70,42,58,30,43,42,31,24,30,33,34,37,53,51,91,95,41,36,32,34,39,35,22,38,35,35,55,78,90,46,66,54,62,65,56,51,49,46,46,38,66,74,44,59,74,74,57,78,51,81,41,58,40,32,36,71,45,63,70,52,38,38,69,83,64,27,82,77,53,82,88,54,59,68,68,33,41,53,44,22,50,54,50,48,51,51,30,57,75,69,48,43,37,73,42,22,39,82,44,80,68,76,59,77,78,65,83,66,77,122

pLDDT: mean 85.86, std 20.47, range [23.02, 98.81]

Foldseek 3Di:
DPPPPPPAAAPWDDDDDPVWDKDWQDDDRFKTWIWTDDPNFTEIEMEGEADPPHQLCVRLVCCCVRDPVPDDTPYYDYDYDQQADDVQPDVDCPPPDPSRPVSVVSVVVSCVVRVHHDDDPVDDDDDCPDPPPD/DPPPVPPAAAPWDDDDDPVWDKDWQDDDRFKTWIWTDDPNFTEIEMEGEADPPHQLCVRLVCCCVRDPVPDDTPYYDYDYDQQADDVQPDVDCPPPDPSRPVSVVVVVVSCVVRVHHDDDPVDDDDDCPDPPPD